Protein AF-A0A0F9EDL0-F1 (afdb_monomer)

Sequence (210 aa):
MIVQGCDPDDPARFAEEKRSGALFFVCCELVRADLSDQEIYSIITDPEFRISSSILDKGSGVESYATRQIERARENAVDPELAKLNDRYAVVTMGGKQRVIYEMKDPTLHRYKLVIMTFEDFQKKYMNQLVRCGEDAKGNPRFIPKGKWWLSHRKRRQYEEVIFSPEKDVDDCYNMWQGYAFEGKPGNAHELFLEHVRRNICSGDEDIYK

Mean predicted aligned error: 9.02 Å

Foldseek 3Di:
DFQVLADPVDRPVQPPVRLVVSLLVVLLVCVVVVDDLVVNLCSLCDPNTPSVVVLVVVPVCNVVVSSVSNVLSNVCNVPVLLSVCQVAWEWEQDPNDIWIWGWDQDPPPRDIDIDTHDLVVLQVVQVVPWDFDFADPVRHTDIDRSSVCLVPDPPHHYAYEEDADPPDDDPRYNHPDPDDPDDDDDDCPCVVVLVCCCCPVVVVDPVVSD

pLDDT: mean 88.24, std 7.2, range [54.94, 97.81]

Nearest PDB structures (foldseek):
  2xhb-assembly1_A  TM=3.468E-01  e=2.296E+00  Thermococcus gorgonarius
  7b0h-assembly1_F  TM=3.466E-01  e=4.933E+00  Thermococcus gorgonarius
  2vwk-assembly1_A  TM=3.624E-01  e=5.884E+00  Thermococcus gorgonarius
  7b0h-assembly1_E  TM=3.522E-01  e=6.619E+00  Thermococcus gorgonarius

Secondary structure (DSSP, 8-state):
-TTTSS-SS-TTTT-GGGHHHHHHHHHHHHHHTT--HHHHHHHHH-TTSGGGHHHHTTGGGHHHHHHHHHHHHHHHHH-HHHHHHHHH-EEEEETTEEEEEEEEE-TTT--EEEEEE-HHHHHHHTTT-EEEEEE-TTSPEEEEEHHHHHHT-TT--EESEEE--TT---TTEEE-----SS----SSTTHHHHHHIIIIISTT-HHHH-

Solvent-accessible surface area (backbone atoms only — not comparable to full-atom values): 12132 Å² total; per-residue (Å²): 76,58,65,73,37,31,44,84,91,44,57,70,80,36,42,85,96,33,43,62,56,40,36,46,52,50,40,31,53,44,46,74,68,68,52,51,72,66,57,50,48,53,57,48,65,30,86,84,23,47,36,10,49,67,37,61,75,45,59,94,45,28,65,67,51,48,54,53,46,47,54,49,16,52,44,30,73,77,35,56,70,56,36,58,45,41,74,53,34,33,36,32,37,57,94,92,37,74,30,37,34,30,77,42,75,37,89,85,77,77,40,77,42,84,45,80,39,48,64,67,57,47,28,63,73,27,56,92,39,74,38,80,72,58,58,46,102,84,69,46,81,29,73,38,40,39,29,56,45,52,77,68,39,89,86,49,44,63,27,65,34,75,44,79,44,76,100,53,90,53,86,60,41,46,60,70,52,84,74,73,99,64,82,89,72,91,78,67,87,57,50,68,57,52,51,47,44,34,52,70,73,37,65,65,40,67,86,73,59,108

Radius of gyration: 22.54 Å; Cα contacts (8 Å, |Δi|>4): 268; chains: 1; bounding box: 57×38×73 Å

Organism: NCBI:txid412755

Structure (mmCIF, N/CA/C/O backbone):
data_AF-A0A0F9EDL0-F1
#
_entry.id   AF-A0A0F9EDL0-F1
#
loop_
_atom_site.group_PDB
_atom_site.id
_atom_site.type_symbol
_atom_site.label_atom_id
_atom_site.label_alt_id
_atom_site.label_comp_id
_atom_site.label_asym_id
_atom_site.label_entity_id
_atom_site.label_seq_id
_atom_site.pdbx_PDB_ins_code
_atom_site.Cartn_x
_atom_site.Cartn_y
_atom_site.Cartn_z
_atom_site.occupancy
_atom_site.B_iso_or_equiv
_atom_site.auth_seq_id
_atom_site.auth_comp_id
_atom_site.auth_asym_id
_atom_site.auth_atom_id
_atom_site.pdbx_PDB_model_num
ATOM 1 N N . MET A 1 1 ? -22.913 -5.043 -9.499 1.00 80.25 1 MET A N 1
ATOM 2 C CA . MET A 1 1 ? -21.465 -4.750 -9.404 1.00 80.25 1 MET A CA 1
ATOM 3 C C . MET A 1 1 ? -20.572 -5.820 -10.020 1.00 80.25 1 MET A C 1
ATOM 5 O O . MET A 1 1 ? -19.893 -5.492 -10.978 1.00 80.25 1 MET A O 1
ATOM 9 N N . ILE A 1 2 ? -20.574 -7.072 -9.541 1.00 84.75 2 ILE A N 1
ATOM 10 C CA . ILE A 1 2 ? -19.629 -8.132 -9.977 1.00 84.75 2 ILE A CA 1
ATOM 11 C C . ILE A 1 2 ? -19.582 -8.314 -11.509 1.00 84.75 2 ILE A C 1
ATOM 13 O O . ILE A 1 2 ? -18.522 -8.196 -12.118 1.00 84.75 2 ILE A O 1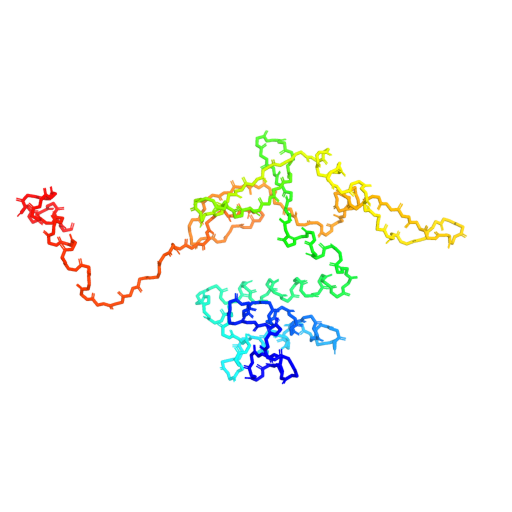
ATOM 17 N N . VAL A 1 3 ? -20.745 -8.495 -12.144 1.00 85.31 3 VAL A N 1
ATOM 18 C CA . VAL A 1 3 ? -20.852 -8.714 -13.601 1.00 85.31 3 VAL A CA 1
ATOM 19 C C . VAL A 1 3 ? -20.462 -7.474 -14.413 1.00 85.31 3 VAL A C 1
ATOM 21 O O . VAL A 1 3 ? -19.799 -7.577 -15.440 1.00 85.31 3 VAL A O 1
ATOM 24 N N . GLN A 1 4 ? -20.870 -6.284 -13.965 1.00 81.56 4 GLN A N 1
ATOM 25 C CA . GLN A 1 4 ? -20.715 -5.040 -14.730 1.00 81.56 4 GLN A CA 1
ATOM 26 C C . GLN A 1 4 ? -19.367 -4.342 -14.492 1.00 81.56 4 GLN A C 1
ATOM 28 O O . GLN A 1 4 ? -18.941 -3.554 -15.333 1.00 81.56 4 GLN A O 1
ATOM 33 N N . GLY A 1 5 ? -18.688 -4.634 -13.378 1.00 78.44 5 GLY A N 1
ATOM 34 C CA . GLY A 1 5 ? -17.441 -3.980 -12.967 1.00 78.44 5 GLY A CA 1
ATOM 35 C C . GLY A 1 5 ? -17.628 -2.573 -12.380 1.00 78.44 5 GLY A C 1
ATOM 36 O O . GLY A 1 5 ? -16.652 -1.958 -11.963 1.00 78.44 5 GLY A O 1
ATOM 37 N N . CYS A 1 6 ? -18.863 -2.070 -12.315 1.00 80.56 6 CYS A N 1
ATOM 38 C CA . CYS A 1 6 ? -19.227 -0.760 -11.778 1.00 80.56 6 CYS A CA 1
ATOM 39 C C . CYS A 1 6 ? -20.459 -0.849 -10.864 1.00 80.56 6 CYS A C 1
ATOM 41 O O . CYS A 1 6 ? -21.141 -1.880 -10.807 1.00 80.56 6 CYS A O 1
ATOM 43 N N . ASP A 1 7 ? -20.711 0.226 -10.118 1.00 80.25 7 ASP A N 1
ATOM 44 C CA . ASP A 1 7 ? -21.932 0.396 -9.331 1.00 80.25 7 ASP A CA 1
ATOM 45 C C . ASP A 1 7 ? -23.111 0.683 -10.287 1.00 80.25 7 ASP A C 1
ATOM 47 O O . ASP A 1 7 ? -23.040 1.651 -11.044 1.00 80.25 7 ASP A O 1
ATOM 51 N N . PRO A 1 8 ? -24.148 -0.179 -10.337 1.00 79.75 8 PRO A N 1
ATOM 52 C CA . PRO A 1 8 ? -25.271 -0.006 -11.258 1.00 79.75 8 PRO A CA 1
ATOM 53 C C . PRO A 1 8 ? -26.146 1.204 -10.910 1.00 79.75 8 PRO A C 1
ATOM 55 O O . PRO A 1 8 ? -26.776 1.762 -11.807 1.00 79.75 8 PRO A O 1
ATOM 58 N N . ASP A 1 9 ? -26.175 1.604 -9.636 1.00 82.69 9 ASP A N 1
ATOM 59 C CA . ASP A 1 9 ? -27.011 2.698 -9.141 1.00 82.69 9 ASP A CA 1
ATOM 60 C C . ASP A 1 9 ? -26.277 4.047 -9.225 1.00 82.69 9 ASP A C 1
ATOM 62 O O . ASP A 1 9 ? -26.902 5.092 -9.405 1.00 82.69 9 ASP A O 1
ATOM 66 N N . ASP A 1 10 ? -24.942 4.024 -9.157 1.00 81.06 10 ASP A N 1
ATOM 67 C CA . ASP A 1 10 ? -24.075 5.182 -9.399 1.00 81.06 10 ASP A CA 1
ATOM 68 C C . ASP A 1 10 ? -22.830 4.795 -10.223 1.00 81.06 10 ASP A C 1
ATOM 70 O O . ASP A 1 10 ? -21.737 4.606 -9.675 1.00 81.06 10 ASP A O 1
ATOM 74 N N . PRO A 1 11 ? -22.943 4.723 -11.563 1.00 76.69 11 PRO A N 1
ATOM 75 C CA . PRO A 1 11 ? -21.829 4.322 -12.424 1.00 76.69 11 PRO A CA 1
ATOM 76 C C . PRO A 1 11 ? -20.581 5.210 -12.307 1.00 76.69 11 PRO A C 1
ATOM 78 O O . PRO A 1 11 ? -19.483 4.769 -12.647 1.00 76.69 11 PRO A O 1
ATOM 81 N N . ALA A 1 12 ? -20.716 6.448 -11.814 1.00 76.62 12 ALA A N 1
ATOM 82 C CA . ALA A 1 12 ? -19.602 7.377 -11.634 1.00 76.62 12 ALA A CA 1
ATOM 83 C C . ALA A 1 12 ? -18.827 7.150 -10.323 1.00 76.62 12 ALA A C 1
ATOM 85 O O . ALA A 1 12 ? -17.681 7.601 -10.201 1.00 76.62 12 ALA A O 1
ATOM 86 N N . ARG A 1 13 ? -19.408 6.421 -9.357 1.00 74.25 13 ARG A N 1
ATOM 87 C CA . ARG A 1 13 ? -18.806 6.127 -8.045 1.00 74.25 13 ARG A CA 1
ATOM 88 C C . ARG A 1 13 ? -17.405 5.533 -8.161 1.00 74.25 13 ARG A C 1
ATOM 90 O O . ARG A 1 13 ? -16.499 5.892 -7.403 1.00 74.25 13 ARG A O 1
ATOM 97 N N . PHE A 1 14 ? -17.222 4.656 -9.145 1.00 74.88 14 PHE A N 1
ATOM 98 C CA . PHE A 1 14 ? -15.953 4.021 -9.473 1.00 74.88 14 PHE A CA 1
ATOM 99 C C . PHE A 1 14 ? -15.627 4.241 -10.954 1.00 74.88 14 PHE A C 1
ATOM 101 O O . PHE A 1 14 ? -15.829 3.357 -11.780 1.00 74.88 14 PHE A O 1
ATOM 108 N N . ALA A 1 15 ? -15.125 5.434 -11.289 1.00 63.06 15 ALA A N 1
ATOM 109 C CA . ALA A 1 15 ? -14.591 5.724 -12.624 1.00 63.06 15 ALA A CA 1
ATOM 110 C C . ALA A 1 15 ? -13.558 4.664 -13.079 1.00 63.06 15 ALA A C 1
ATOM 112 O O . ALA A 1 15 ? -12.923 4.028 -12.236 1.00 63.06 15 ALA A O 1
ATOM 113 N N . GLU A 1 16 ? -13.330 4.513 -14.391 1.00 57.84 16 GLU A N 1
ATOM 114 C CA . GLU A 1 16 ? -12.406 3.510 -14.972 1.00 57.84 16 GLU A CA 1
ATOM 115 C C . GLU A 1 16 ? -10.981 3.535 -14.383 1.00 57.84 16 GLU A C 1
ATOM 117 O O . GLU A 1 16 ? -10.302 2.509 -14.312 1.00 57.84 16 GLU A O 1
ATOM 122 N N . GLU A 1 17 ? -10.522 4.686 -13.893 1.00 54.94 17 GLU A N 1
ATOM 123 C CA . GLU A 1 17 ? -9.221 4.839 -13.223 1.00 54.94 17 GLU A CA 1
ATOM 124 C C . GLU A 1 17 ? -9.180 4.223 -11.809 1.00 54.94 17 GLU A C 1
ATOM 126 O O . GLU A 1 17 ? -8.122 4.108 -11.195 1.00 54.94 17 GLU A O 1
ATOM 131 N N . LYS A 1 18 ? -10.335 3.813 -11.273 1.00 67.19 18 LYS A N 1
ATOM 132 C CA . LYS A 1 18 ? -10.527 3.259 -9.925 1.00 67.19 18 LYS A CA 1
ATOM 133 C C . LYS A 1 18 ? -11.067 1.825 -9.956 1.00 67.19 18 LYS A C 1
ATOM 135 O O . LYS A 1 18 ? -11.729 1.408 -9.005 1.00 67.19 18 LYS A O 1
ATOM 140 N N . ARG A 1 19 ? -10.757 1.050 -11.005 1.00 79.06 19 ARG A N 1
ATOM 141 C CA . ARG A 1 19 ? -11.142 -0.375 -11.131 1.00 79.06 19 ARG A CA 1
ATOM 142 C C . ARG A 1 19 ? -10.766 -1.208 -9.896 1.00 79.06 19 ARG A C 1
ATOM 144 O O . ARG A 1 19 ? -11.589 -1.965 -9.392 1.00 79.06 19 ARG A O 1
ATOM 151 N N . SER A 1 20 ? -9.578 -0.986 -9.331 1.00 79.75 20 SER A N 1
ATOM 152 C CA . SER A 1 20 ? -9.146 -1.631 -8.078 1.00 79.75 20 SER A CA 1
ATOM 153 C C . SER A 1 20 ? -9.953 -1.185 -6.849 1.00 79.75 20 SER A C 1
ATOM 155 O O . SER A 1 20 ? -10.122 -1.955 -5.908 1.00 79.75 20 SER A O 1
ATOM 157 N N . GLY A 1 21 ? -10.498 0.035 -6.852 1.00 80.50 21 GLY A N 1
ATOM 158 C CA . GLY A 1 21 ? -11.396 0.527 -5.807 1.00 80.50 21 GLY A CA 1
ATOM 159 C C . GLY A 1 21 ? -12.767 -0.153 -5.840 1.00 80.50 21 GLY A C 1
ATOM 160 O O . GLY A 1 21 ? -13.289 -0.508 -4.784 1.00 80.50 21 GLY A O 1
ATOM 161 N N . ALA A 1 22 ? -13.321 -0.383 -7.037 1.00 85.00 22 ALA A N 1
ATOM 162 C CA . ALA A 1 22 ? -14.553 -1.157 -7.208 1.00 85.00 22 ALA A CA 1
ATOM 163 C C . ALA A 1 22 ? -14.359 -2.612 -6.763 1.00 85.00 22 ALA A C 1
ATOM 165 O O . ALA A 1 22 ? -15.183 -3.139 -6.015 1.00 85.00 22 ALA A O 1
ATOM 166 N N . LEU A 1 23 ? -13.249 -3.237 -7.176 1.00 88.88 23 LEU A N 1
ATOM 167 C CA . LEU A 1 23 ? -12.874 -4.583 -6.747 1.00 88.88 23 LEU A CA 1
ATOM 168 C C . LEU A 1 23 ? -12.801 -4.671 -5.220 1.00 88.88 23 LEU A C 1
ATOM 170 O O . LEU A 1 23 ? -13.442 -5.527 -4.619 1.00 88.88 23 LEU A O 1
ATOM 174 N N . PHE A 1 24 ? -12.068 -3.754 -4.585 1.00 87.12 24 PHE A N 1
ATOM 175 C CA . PHE A 1 24 ? -11.914 -3.746 -3.134 1.00 87.12 24 PHE A CA 1
ATOM 176 C C . PHE A 1 24 ? -13.249 -3.567 -2.400 1.00 87.12 24 PHE A C 1
ATOM 178 O O . PHE A 1 24 ? -13.476 -4.204 -1.371 1.00 87.12 24 PHE A O 1
ATOM 185 N N . PHE A 1 25 ? -14.152 -2.737 -2.934 1.00 86.31 25 PHE A N 1
ATOM 186 C CA . PHE A 1 25 ? -15.506 -2.604 -2.399 1.00 86.31 25 PHE A CA 1
ATOM 187 C C . PHE A 1 25 ? -16.260 -3.937 -2.457 1.00 86.31 25 PHE A C 1
ATOM 189 O O . PHE A 1 25 ? -16.801 -4.367 -1.442 1.00 86.31 25 PHE A O 1
ATOM 196 N N . VAL A 1 26 ? -16.235 -4.621 -3.606 1.00 90.00 26 VAL A N 1
ATOM 197 C CA . VAL A 1 26 ? -16.858 -5.943 -3.767 1.00 90.00 26 VAL A CA 1
ATOM 198 C C . VAL A 1 26 ? -16.261 -6.953 -2.790 1.00 90.00 26 VAL A C 1
ATOM 200 O O . VAL A 1 26 ? -17.023 -7.622 -2.100 1.00 90.00 26 VAL A O 1
ATOM 203 N N . CYS A 1 27 ? -14.934 -7.021 -2.647 1.00 90.12 27 CYS A N 1
ATOM 204 C CA . CYS A 1 27 ? -14.302 -7.899 -1.659 1.00 90.12 27 CYS A CA 1
ATOM 205 C C . CYS A 1 27 ? -14.820 -7.618 -0.240 1.00 90.12 27 CYS A C 1
ATOM 207 O O . CYS A 1 27 ? -15.147 -8.552 0.486 1.00 90.12 27 CYS A O 1
ATOM 209 N N . CYS A 1 28 ? -14.941 -6.345 0.156 1.00 86.50 28 CYS A N 1
ATOM 210 C CA . CYS A 1 28 ? -15.482 -5.984 1.468 1.00 86.50 28 CYS A CA 1
ATOM 211 C C . CYS A 1 28 ? -16.937 -6.444 1.651 1.00 86.50 28 CYS A C 1
ATOM 213 O O . CYS A 1 28 ? -17.283 -6.931 2.725 1.00 86.50 28 CYS A O 1
ATOM 215 N N . GLU A 1 29 ? -17.784 -6.299 0.630 1.00 89.88 29 GLU A N 1
ATOM 216 C CA . GLU A 1 29 ? -19.180 -6.751 0.692 1.00 89.88 29 GLU A CA 1
ATOM 217 C C . GLU A 1 29 ? -19.289 -8.278 0.765 1.00 89.88 29 GLU A C 1
ATOM 219 O O . GLU A 1 29 ? -20.062 -8.793 1.567 1.00 89.88 29 GLU A O 1
ATOM 224 N N . LEU A 1 30 ? -18.467 -9.012 0.009 1.00 93.00 30 LEU A N 1
ATOM 225 C CA . LEU A 1 30 ? -18.438 -10.477 0.071 1.00 93.00 30 LEU A CA 1
ATOM 226 C C . LEU A 1 30 ? -17.952 -10.979 1.437 1.00 93.00 30 LEU A C 1
ATOM 228 O O . LEU A 1 30 ? -18.513 -11.923 1.986 1.00 93.00 30 LEU A O 1
ATOM 232 N N . VAL A 1 31 ? -16.961 -10.305 2.026 1.00 90.56 31 VAL A N 1
ATOM 233 C CA . VAL A 1 31 ? -16.523 -10.577 3.401 1.00 90.56 31 VAL A CA 1
ATOM 234 C C . VAL A 1 31 ? -17.654 -10.333 4.404 1.00 90.56 31 VAL A C 1
ATOM 236 O O . VAL A 1 31 ? -17.839 -11.139 5.313 1.00 90.56 31 VAL A O 1
ATOM 239 N N . ARG A 1 32 ? -18.409 -9.234 4.264 1.00 87.50 32 ARG A N 1
ATOM 240 C CA . ARG A 1 32 ? -19.557 -8.918 5.139 1.00 87.50 32 ARG A CA 1
ATOM 241 C C . ARG A 1 32 ? -20.714 -9.901 4.971 1.00 87.50 32 ARG A C 1
ATOM 243 O O . ARG A 1 32 ? -21.475 -10.087 5.914 1.00 87.50 32 ARG A O 1
ATOM 250 N N . ALA A 1 33 ? -20.825 -10.518 3.799 1.00 92.75 33 ALA A N 1
ATOM 251 C CA . ALA A 1 33 ? -21.765 -11.594 3.509 1.00 92.75 33 ALA A CA 1
ATOM 252 C C . ALA A 1 33 ? -21.283 -12.980 3.989 1.00 92.75 33 ALA A C 1
ATOM 254 O O . ALA A 1 33 ? -21.947 -13.970 3.705 1.00 92.75 33 ALA A O 1
ATOM 255 N N . ASP A 1 34 ? -20.166 -13.044 4.725 1.00 91.38 34 ASP A N 1
ATOM 256 C CA . ASP A 1 34 ? -19.619 -14.258 5.351 1.00 91.38 34 ASP A CA 1
ATOM 257 C C . ASP A 1 34 ? -19.173 -15.353 4.364 1.00 91.38 34 ASP A C 1
ATOM 259 O O . ASP A 1 34 ? -19.067 -16.524 4.720 1.00 91.38 34 ASP A O 1
ATOM 263 N N . LEU A 1 35 ? -18.854 -14.980 3.118 1.00 95.81 35 LEU A N 1
ATOM 264 C CA . LEU A 1 35 ? -18.208 -15.906 2.181 1.00 95.81 35 LEU A CA 1
ATOM 265 C C . LEU A 1 35 ? -16.803 -16.241 2.672 1.00 95.81 35 LEU A C 1
ATOM 267 O O . LEU A 1 35 ? -16.161 -15.395 3.290 1.00 95.81 35 LEU A O 1
ATOM 271 N N . SER A 1 36 ? -16.299 -17.430 2.349 1.00 94.81 36 SER A N 1
ATOM 272 C CA . SER A 1 36 ? -14.921 -17.870 2.596 1.00 94.81 36 SER A CA 1
ATOM 273 C C . SER A 1 36 ? -13.916 -17.236 1.627 1.00 94.81 36 SER A C 1
ATOM 275 O O . SER A 1 36 ? -14.270 -16.771 0.544 1.00 94.81 36 SER A O 1
ATOM 277 N N . ASP A 1 37 ? -12.629 -17.240 1.988 1.00 93.75 37 ASP A N 1
ATOM 278 C CA . ASP A 1 37 ? -11.574 -16.679 1.132 1.00 93.75 37 ASP A CA 1
ATOM 279 C C . ASP A 1 37 ? -11.491 -17.399 -0.227 1.00 93.75 37 ASP A C 1
ATOM 281 O O . ASP A 1 37 ? -11.239 -16.760 -1.244 1.00 93.75 37 ASP A O 1
ATOM 285 N N . GLN A 1 38 ? -11.789 -18.703 -0.275 1.00 94.62 38 GLN A N 1
ATOM 286 C CA . GLN A 1 38 ? -11.800 -19.485 -1.515 1.00 94.62 38 GLN A CA 1
ATOM 287 C C . GLN A 1 38 ? -12.969 -19.108 -2.439 1.00 94.62 38 GLN A C 1
ATOM 289 O O . GLN A 1 38 ? -12.792 -19.012 -3.656 1.00 94.62 38 GLN A O 1
ATOM 294 N N . GLU A 1 39 ? -14.157 -18.866 -1.881 1.00 95.69 39 GLU A N 1
ATOM 295 C CA . GLU A 1 39 ? -15.313 -18.400 -2.657 1.00 95.69 39 GLU A CA 1
ATOM 296 C C . GLU A 1 39 ? -15.065 -16.993 -3.202 1.00 95.69 39 GLU A C 1
ATOM 298 O O . GLU A 1 39 ? -15.297 -16.738 -4.383 1.00 95.69 39 GLU A O 1
ATOM 303 N N . ILE A 1 40 ? -14.523 -16.098 -2.369 1.00 95.00 40 ILE A N 1
ATOM 304 C CA . ILE A 1 40 ? -14.171 -14.742 -2.797 1.00 95.00 40 ILE A CA 1
ATOM 305 C C . ILE A 1 40 ? -13.115 -14.801 -3.900 1.00 95.00 40 ILE A C 1
ATOM 307 O O . ILE A 1 40 ? -13.299 -14.151 -4.926 1.00 95.00 40 ILE A O 1
ATOM 311 N N . TYR A 1 41 ? -12.056 -15.599 -3.725 1.00 95.44 41 TYR A N 1
ATOM 312 C CA . TYR A 1 41 ? -11.011 -15.794 -4.732 1.00 95.44 41 TYR A CA 1
ATOM 313 C C . TYR A 1 41 ? -11.604 -16.247 -6.066 1.00 95.44 41 TYR A C 1
ATOM 315 O O . TYR A 1 41 ? -11.304 -15.651 -7.099 1.00 95.44 41 TYR A O 1
ATOM 323 N N . SER A 1 42 ? -12.492 -17.244 -6.036 1.00 94.44 42 SER A N 1
ATOM 324 C CA . SER A 1 42 ? -13.138 -17.775 -7.240 1.00 94.44 42 SER A CA 1
ATOM 325 C C . SER A 1 42 ? -13.934 -16.690 -7.967 1.00 94.44 42 SER A C 1
ATOM 327 O O . SER A 1 42 ? -13.803 -16.541 -9.173 1.00 94.44 42 SER A O 1
ATOM 329 N N . ILE A 1 43 ? -14.685 -15.861 -7.234 1.00 93.81 43 ILE A N 1
ATOM 330 C CA . ILE A 1 43 ? -15.455 -14.753 -7.817 1.00 93.81 43 ILE A CA 1
ATOM 331 C C . ILE A 1 43 ? -14.532 -13.679 -8.406 1.00 93.81 43 ILE A C 1
ATOM 333 O O . ILE A 1 43 ? -14.759 -13.196 -9.510 1.00 93.81 43 ILE A O 1
ATOM 337 N N . ILE A 1 44 ? -13.495 -13.251 -7.689 1.00 93.56 44 ILE A N 1
ATOM 338 C CA . ILE A 1 44 ? -12.680 -12.112 -8.140 1.00 93.56 44 ILE A CA 1
ATOM 339 C C . ILE A 1 44 ? -11.647 -12.478 -9.209 1.00 93.56 44 ILE A C 1
ATOM 341 O O . ILE A 1 44 ? -11.056 -11.576 -9.797 1.00 93.56 44 ILE A O 1
ATOM 345 N N . THR A 1 45 ? -11.438 -13.767 -9.474 1.00 94.19 45 THR A N 1
ATOM 346 C CA . THR A 1 45 ? -10.538 -14.265 -10.527 1.00 94.19 45 THR A CA 1
ATOM 347 C C . THR A 1 45 ? -11.274 -14.839 -11.739 1.00 94.19 45 THR A C 1
ATOM 349 O O . THR A 1 45 ? -10.623 -15.176 -12.725 1.00 94.19 45 THR A O 1
ATOM 352 N N . ASP A 1 46 ? -12.610 -14.892 -11.717 1.00 93.69 46 ASP A N 1
ATOM 353 C CA . ASP A 1 46 ? -13.416 -15.383 -12.837 1.00 93.69 46 ASP A CA 1
ATOM 354 C C . ASP A 1 46 ? -13.388 -14.401 -14.033 1.00 93.69 46 ASP A C 1
ATOM 356 O O . ASP A 1 46 ? -13.822 -13.248 -13.890 1.00 93.69 46 ASP A O 1
ATOM 360 N N . PRO A 1 47 ? -12.914 -14.816 -15.225 1.00 91.56 47 PRO A N 1
ATOM 361 C CA . PRO A 1 47 ? -12.906 -13.977 -16.425 1.00 91.56 47 PRO A CA 1
ATOM 362 C C . PRO A 1 47 ? -14.294 -13.538 -16.913 1.00 91.56 47 PRO A C 1
ATOM 364 O O . PRO A 1 47 ? -14.388 -12.552 -17.645 1.00 91.56 47 PRO A O 1
ATOM 367 N N . GLU A 1 48 ? -15.371 -14.231 -16.528 1.00 91.38 48 GLU A N 1
ATOM 368 C CA . GLU A 1 48 ? -16.740 -13.848 -16.893 1.00 91.38 48 GLU A CA 1
ATOM 369 C C . GLU A 1 48 ? -17.206 -12.578 -16.166 1.00 91.38 48 GLU A C 1
ATOM 371 O O . GLU A 1 48 ? -18.095 -11.861 -16.640 1.00 91.38 48 GLU A O 1
ATOM 376 N N . PHE A 1 49 ? -16.593 -12.248 -15.027 1.00 91.12 49 PHE A N 1
ATOM 377 C CA . PHE A 1 49 ? -16.958 -11.077 -14.243 1.00 91.12 49 PHE A CA 1
ATOM 378 C C . PHE A 1 49 ? -16.048 -9.895 -14.542 1.00 91.12 49 PHE A C 1
ATOM 380 O O . PHE A 1 49 ? -14.857 -9.920 -14.264 1.00 91.12 49 PHE A O 1
ATOM 387 N N . ARG A 1 50 ? -16.608 -8.768 -14.998 1.00 87.88 50 ARG A N 1
ATOM 388 C CA . ARG A 1 50 ? -15.801 -7.567 -15.292 1.00 87.88 50 ARG A CA 1
ATOM 389 C C . ARG A 1 50 ? -15.003 -7.044 -14.096 1.00 87.88 50 ARG A C 1
ATOM 391 O O . ARG A 1 50 ? -13.992 -6.370 -14.299 1.00 87.88 50 ARG A O 1
ATOM 398 N N . ILE A 1 51 ? -15.430 -7.335 -12.865 1.00 88.38 51 ILE A N 1
ATOM 399 C CA . ILE A 1 51 ? -14.698 -6.941 -11.656 1.00 88.38 51 ILE A CA 1
ATOM 400 C C . ILE A 1 51 ? -13.302 -7.587 -11.567 1.00 88.38 51 ILE A C 1
ATOM 402 O O . ILE A 1 51 ? -12.392 -6.972 -11.008 1.00 88.38 51 ILE A O 1
ATOM 406 N N . SER A 1 52 ? -13.107 -8.768 -12.169 1.00 90.69 52 SER A N 1
ATOM 407 C CA . SER A 1 52 ? -11.836 -9.502 -12.149 1.00 90.69 52 SER A CA 1
ATOM 408 C C . SER A 1 52 ? -10.764 -8.875 -13.039 1.00 90.69 52 SER A C 1
ATOM 410 O O . SER A 1 52 ? -9.580 -9.105 -12.810 1.00 90.69 52 SER A O 1
ATOM 412 N N . SER A 1 53 ? -11.145 -8.016 -13.994 1.00 87.19 53 SER A N 1
ATOM 413 C CA . SER A 1 53 ? -10.221 -7.374 -14.944 1.00 87.19 53 SER A CA 1
ATOM 414 C C . SER A 1 53 ? -8.986 -6.772 -14.267 1.00 87.19 53 SER A C 1
ATOM 416 O O . SER A 1 53 ? -7.863 -7.056 -14.660 1.00 87.19 53 SER A O 1
ATOM 418 N N . SER A 1 54 ? -9.170 -6.021 -13.176 1.00 84.44 54 SER A N 1
ATOM 419 C CA . SER A 1 54 ? -8.051 -5.395 -12.454 1.00 84.44 54 SER A CA 1
ATOM 420 C C . SER A 1 54 ? -7.077 -6.379 -11.792 1.00 84.44 54 SER A C 1
ATOM 422 O O . SER A 1 54 ? -5.934 -6.004 -11.519 1.00 84.44 54 SER A O 1
ATOM 424 N N . ILE A 1 55 ? -7.519 -7.612 -11.531 1.00 86.25 55 ILE A N 1
ATOM 425 C CA . ILE A 1 55 ? -6.669 -8.709 -11.065 1.00 86.25 55 ILE A CA 1
ATOM 426 C C . ILE A 1 55 ? -6.011 -9.392 -12.261 1.00 86.25 55 ILE A C 1
ATOM 428 O O . ILE A 1 55 ? -4.797 -9.561 -12.255 1.00 86.25 55 ILE A O 1
ATOM 432 N N . LEU A 1 56 ? -6.786 -9.754 -13.287 1.00 87.44 56 LEU A N 1
ATOM 433 C CA . LEU A 1 56 ? -6.301 -10.469 -14.472 1.00 87.44 56 LEU A CA 1
ATOM 434 C C . LEU A 1 56 ? -5.234 -9.677 -15.243 1.00 87.44 56 LEU A C 1
ATOM 436 O O . LEU A 1 56 ? -4.270 -10.264 -15.732 1.00 87.44 56 LEU A O 1
ATOM 440 N N . ASP A 1 57 ? -5.329 -8.344 -15.233 1.00 84.88 57 ASP A N 1
ATOM 441 C CA . ASP A 1 57 ? -4.319 -7.425 -15.774 1.00 84.88 57 ASP A CA 1
ATOM 442 C C . ASP A 1 57 ? -2.934 -7.585 -15.089 1.00 84.88 57 ASP A C 1
ATOM 444 O O .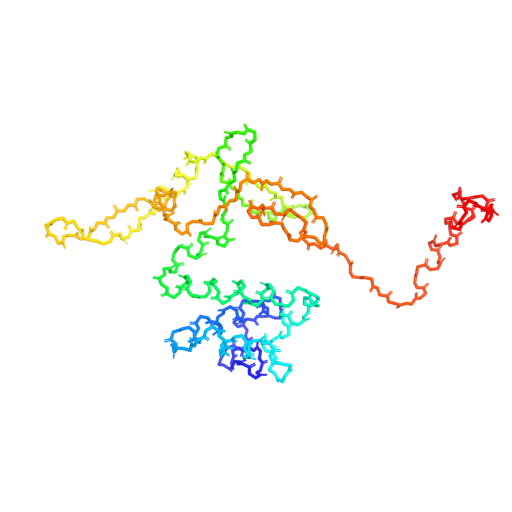 ASP A 1 57 ? -1.934 -7.067 -15.581 1.00 84.88 57 ASP A O 1
ATOM 448 N N . LYS A 1 58 ? -2.830 -8.296 -13.952 1.00 79.00 58 LYS A N 1
ATOM 449 C CA . LYS A 1 58 ? -1.559 -8.564 -13.249 1.00 79.00 58 LYS A CA 1
ATOM 450 C C . LYS A 1 58 ? -0.766 -9.747 -13.800 1.00 79.00 58 LYS A C 1
ATOM 452 O O . LYS A 1 58 ? 0.356 -9.962 -13.341 1.00 79.00 58 LYS A O 1
ATOM 457 N N . GLY A 1 59 ? -1.302 -10.506 -14.758 1.00 81.88 59 GLY A N 1
ATOM 458 C CA . GLY A 1 59 ? -0.596 -11.630 -15.379 1.00 81.88 59 GLY A CA 1
ATOM 459 C C . GLY A 1 59 ? -0.108 -12.656 -14.350 1.00 81.88 59 GLY A C 1
ATOM 460 O O . GLY A 1 59 ? -0.905 -13.237 -13.618 1.00 81.88 59 GLY A O 1
ATOM 461 N N . SER A 1 60 ? 1.208 -12.861 -14.248 1.00 75.94 60 SER A N 1
ATOM 462 C CA . SER A 1 60 ? 1.801 -13.791 -13.270 1.00 75.94 60 SER A CA 1
ATOM 463 C C . SER A 1 60 ? 1.560 -13.403 -11.803 1.00 75.94 60 SER A C 1
ATOM 465 O O . SER A 1 60 ? 1.701 -14.247 -10.924 1.00 75.94 60 SER A O 1
ATOM 467 N N . GLY A 1 61 ? 1.169 -12.155 -11.520 1.00 79.38 61 GLY A N 1
ATOM 468 C CA . GLY A 1 61 ? 0.861 -11.661 -10.174 1.00 79.38 61 GLY A CA 1
ATOM 469 C C . GLY A 1 61 ? -0.604 -11.802 -9.741 1.00 79.38 61 GLY A C 1
ATOM 470 O O . GLY A 1 61 ? -0.976 -11.226 -8.722 1.00 79.38 61 GLY A O 1
ATOM 471 N N . VAL A 1 62 ? -1.453 -12.505 -10.503 1.00 85.56 62 VAL A N 1
ATOM 472 C CA . VAL A 1 62 ? -2.895 -12.658 -10.210 1.00 85.56 62 VAL A CA 1
ATOM 473 C C . VAL A 1 62 ? -3.138 -13.240 -8.819 1.00 85.56 62 VAL A C 1
ATOM 475 O O . VAL A 1 62 ? -3.890 -12.658 -8.038 1.00 85.56 62 VAL A O 1
ATOM 478 N N . GLU A 1 63 ? -2.488 -14.358 -8.494 1.00 85.69 63 GLU A N 1
ATOM 479 C CA . GLU A 1 63 ? -2.733 -15.085 -7.247 1.00 85.69 63 GLU A CA 1
ATOM 480 C C . GLU A 1 63 ? -2.356 -14.247 -6.020 1.00 85.69 63 GLU A C 1
ATOM 482 O O . GLU A 1 63 ? -3.189 -14.022 -5.142 1.00 85.69 63 GLU A O 1
ATOM 487 N N . SER A 1 64 ? -1.137 -13.703 -5.995 1.00 77.88 64 SER A N 1
ATOM 488 C CA . SER A 1 64 ? -0.661 -12.878 -4.881 1.00 77.88 64 SER A CA 1
ATOM 489 C C . SER A 1 64 ? -1.473 -11.590 -4.731 1.00 77.88 64 SER A C 1
ATOM 491 O O . SER A 1 64 ? -1.777 -11.173 -3.610 1.00 77.88 64 SER A O 1
ATOM 493 N N . TYR A 1 65 ? -1.879 -10.968 -5.843 1.00 84.00 65 TYR A N 1
ATOM 494 C CA . TYR A 1 65 ? -2.704 -9.766 -5.808 1.00 84.00 65 TYR A CA 1
ATOM 495 C C . TYR A 1 65 ? -4.117 -10.055 -5.290 1.00 84.00 65 TYR A C 1
ATOM 497 O O . TYR A 1 65 ? -4.598 -9.312 -4.431 1.00 84.00 65 TYR A O 1
ATOM 505 N N . ALA A 1 66 ? -4.762 -11.131 -5.753 1.00 89.44 66 ALA A N 1
ATOM 506 C CA . ALA A 1 66 ? -6.094 -11.538 -5.308 1.00 89.44 66 ALA A CA 1
ATOM 507 C C . ALA A 1 66 ? -6.116 -11.845 -3.807 1.00 89.44 66 ALA A C 1
ATOM 509 O O . ALA A 1 66 ? -6.906 -11.243 -3.076 1.00 89.44 66 ALA A O 1
ATOM 510 N N . THR A 1 67 ? -5.193 -12.683 -3.328 1.00 88.75 67 THR A N 1
ATOM 511 C CA . THR A 1 67 ? -5.057 -13.014 -1.902 1.00 88.75 67 THR A CA 1
ATOM 512 C C . THR A 1 67 ? -4.877 -11.751 -1.060 1.00 88.75 67 THR A C 1
ATOM 514 O O . THR A 1 67 ? -5.611 -11.533 -0.095 1.00 88.75 67 THR A O 1
ATOM 517 N N . ARG A 1 68 ? -4.008 -10.828 -1.495 1.00 84.88 68 ARG A N 1
ATOM 518 C CA . ARG A 1 68 ? -3.785 -9.547 -0.807 1.00 84.88 68 ARG A CA 1
ATOM 519 C C . ARG A 1 68 ? -5.040 -8.663 -0.766 1.00 84.88 68 ARG A C 1
ATOM 521 O O . ARG A 1 68 ? -5.245 -7.944 0.212 1.00 84.88 68 ARG A O 1
ATOM 528 N N . GLN A 1 69 ? -5.887 -8.671 -1.801 1.00 88.50 69 GLN A N 1
ATOM 529 C CA . GLN A 1 69 ? -7.159 -7.930 -1.777 1.00 88.50 69 GLN A CA 1
ATOM 530 C C . GLN A 1 69 ? -8.156 -8.529 -0.778 1.00 88.50 69 GLN A C 1
ATOM 532 O O . GLN A 1 69 ? -8.835 -7.773 -0.079 1.00 88.50 69 GLN A O 1
ATOM 537 N N . ILE A 1 70 ? -8.224 -9.859 -0.683 1.00 90.69 70 ILE A N 1
ATOM 538 C CA . ILE A 1 70 ? -9.109 -10.573 0.249 1.00 90.69 70 ILE A CA 1
ATOM 539 C C . ILE A 1 70 ? -8.683 -10.309 1.694 1.00 90.69 70 ILE A C 1
ATOM 541 O O . ILE A 1 70 ? -9.506 -9.888 2.508 1.00 90.69 70 ILE A O 1
ATOM 545 N N . GLU A 1 71 ? -7.391 -10.448 1.999 1.00 85.88 71 GLU A N 1
ATOM 546 C CA . GLU A 1 71 ? -6.836 -10.150 3.324 1.00 85.88 71 GLU A CA 1
ATOM 547 C C . GLU A 1 71 ? -7.151 -8.714 3.754 1.00 85.88 71 GLU A C 1
ATOM 549 O O . GLU A 1 71 ? -7.677 -8.475 4.844 1.00 85.88 71 GLU A O 1
ATOM 554 N N . ARG A 1 72 ? -6.924 -7.739 2.864 1.00 82.50 72 ARG A N 1
ATOM 555 C CA . ARG A 1 72 ? -7.255 -6.334 3.133 1.00 82.50 72 ARG A CA 1
ATOM 556 C C . ARG A 1 72 ? -8.751 -6.116 3.367 1.00 82.50 72 ARG A C 1
ATOM 558 O O . ARG A 1 72 ? -9.119 -5.268 4.180 1.00 82.50 72 ARG A O 1
ATOM 565 N N . ALA A 1 73 ? -9.617 -6.831 2.651 1.00 85.12 73 ALA A N 1
ATOM 566 C CA . ALA A 1 73 ? -11.062 -6.734 2.830 1.00 85.12 73 ALA A CA 1
ATOM 567 C C . ALA A 1 73 ? -11.506 -7.326 4.177 1.00 85.12 73 ALA A C 1
ATOM 569 O O . ALA A 1 73 ? -12.325 -6.719 4.869 1.00 85.12 73 ALA A O 1
ATOM 570 N N . ARG A 1 74 ? -10.904 -8.446 4.603 1.00 84.50 74 ARG A N 1
ATOM 571 C CA . ARG A 1 74 ? -11.086 -9.021 5.948 1.00 84.50 74 ARG A CA 1
ATOM 572 C C . ARG A 1 74 ? -10.657 -8.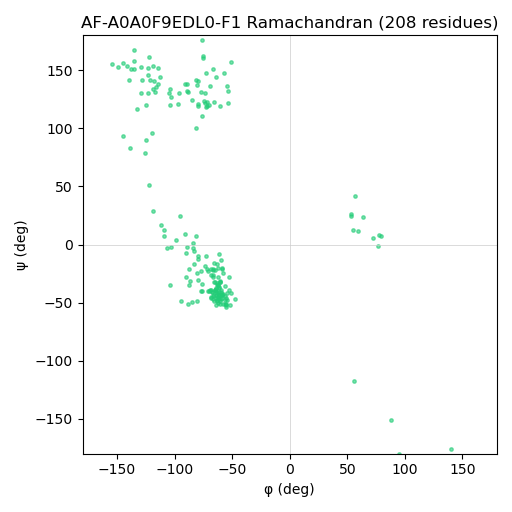051 7.034 1.00 84.50 74 ARG A C 1
ATOM 574 O O . ARG A 1 74 ? -11.407 -7.817 7.980 1.00 84.50 74 ARG A O 1
ATOM 581 N N . GLU A 1 75 ? -9.483 -7.442 6.886 1.00 77.81 75 GLU A N 1
ATOM 582 C CA . GLU A 1 75 ? -9.019 -6.406 7.809 1.00 77.81 75 GLU A CA 1
ATOM 583 C C . GLU A 1 75 ? -9.989 -5.224 7.863 1.00 77.81 75 GLU A C 1
ATOM 585 O O . GLU A 1 75 ? -10.318 -4.761 8.953 1.00 77.81 75 GLU A O 1
ATOM 590 N N . ASN A 1 76 ? -10.490 -4.768 6.712 1.00 83.12 76 ASN A N 1
ATOM 591 C CA . ASN A 1 76 ? -11.434 -3.655 6.637 1.00 83.12 76 ASN A CA 1
ATOM 592 C C . ASN A 1 76 ? -12.782 -3.961 7.292 1.00 83.12 76 ASN A C 1
ATOM 594 O O . ASN A 1 76 ? -13.348 -3.083 7.935 1.00 83.12 76 ASN A O 1
ATOM 598 N N . ALA A 1 77 ? -13.297 -5.179 7.135 1.00 77.31 77 ALA A N 1
ATOM 599 C CA . ALA A 1 77 ? -14.553 -5.580 7.756 1.00 77.31 77 ALA A CA 1
ATOM 600 C C . ALA A 1 77 ? -14.461 -5.610 9.288 1.00 77.31 77 ALA A C 1
ATOM 602 O O . ALA A 1 77 ? -15.440 -5.294 9.960 1.00 77.31 77 ALA A O 1
ATOM 603 N N . VAL A 1 78 ? -13.285 -5.941 9.832 1.00 76.81 78 VAL A N 1
ATOM 604 C CA . VAL A 1 78 ? -13.035 -5.953 11.280 1.00 76.81 78 VAL A CA 1
ATOM 605 C C . VAL A 1 78 ? -12.747 -4.549 11.814 1.00 76.81 78 VAL A C 1
ATOM 607 O O . VAL A 1 78 ? -13.322 -4.146 12.821 1.00 76.81 78 VAL A O 1
ATOM 610 N N . ASP A 1 79 ? -11.852 -3.806 11.159 1.00 81.44 79 ASP A N 1
ATOM 611 C CA . ASP A 1 79 ? -11.437 -2.470 11.585 1.00 81.44 79 ASP A CA 1
ATOM 612 C C . ASP A 1 79 ? -11.166 -1.555 10.370 1.00 81.44 79 ASP A C 1
ATOM 614 O O . ASP A 1 79 ? -10.053 -1.508 9.826 1.00 81.44 79 ASP A O 1
ATOM 618 N N . PRO A 1 80 ? -12.180 -0.787 9.928 1.00 84.62 80 PRO A N 1
ATOM 619 C CA . PRO A 1 80 ? -12.050 0.093 8.772 1.00 84.62 80 PRO A CA 1
ATOM 620 C C . PRO A 1 80 ? -10.973 1.174 8.932 1.00 84.62 80 PRO A C 1
ATOM 622 O O . PRO A 1 80 ? -10.378 1.605 7.941 1.00 84.62 80 PRO A O 1
ATOM 625 N N . GLU A 1 81 ? -10.722 1.647 10.157 1.00 87.31 81 GLU A N 1
ATOM 626 C CA . GLU A 1 81 ? -9.720 2.687 10.407 1.00 87.31 81 GLU A CA 1
ATOM 627 C C . GLU A 1 81 ? -8.300 2.128 10.341 1.00 87.31 81 GLU A C 1
ATOM 629 O O . GLU A 1 81 ? -7.400 2.808 9.834 1.00 87.31 81 GLU A O 1
ATOM 634 N N . LEU A 1 82 ? -8.104 0.879 10.771 1.00 88.50 82 LEU A N 1
ATOM 635 C CA . LEU A 1 82 ? -6.838 0.171 10.614 1.00 88.50 82 LEU A CA 1
ATOM 636 C C . LEU A 1 82 ? -6.511 0.001 9.134 1.00 88.50 82 LEU A C 1
ATOM 638 O O . LEU A 1 82 ? -5.418 0.375 8.70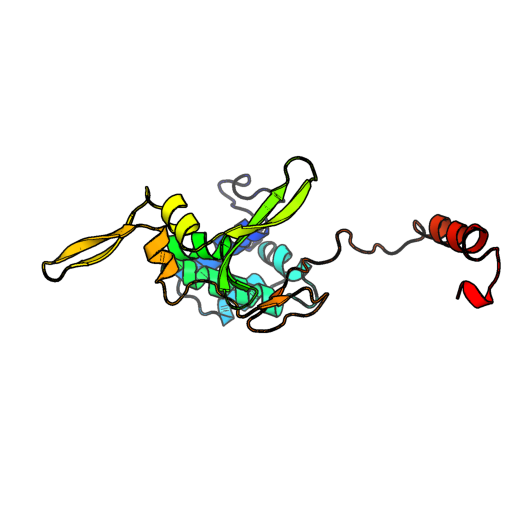9 1.00 88.50 82 LEU A O 1
ATOM 642 N N . ALA A 1 83 ? -7.467 -0.501 8.349 1.00 87.12 83 ALA A N 1
ATOM 643 C CA . ALA A 1 83 ? -7.281 -0.739 6.921 1.00 87.12 83 ALA A CA 1
ATOM 644 C C . ALA A 1 83 ? -6.898 0.548 6.171 1.00 87.12 83 ALA A C 1
ATOM 646 O O . ALA A 1 83 ? -5.968 0.543 5.366 1.00 87.12 83 ALA A O 1
ATOM 647 N N . LYS A 1 84 ? -7.540 1.685 6.486 1.00 89.56 84 LYS A N 1
ATOM 648 C CA . LYS A 1 84 ? -7.186 2.995 5.904 1.00 89.56 84 LYS A CA 1
ATOM 649 C C . LYS A 1 84 ? -5.746 3.409 6.208 1.00 89.56 84 LYS A C 1
ATOM 651 O O . LYS A 1 84 ? -5.086 4.014 5.365 1.00 89.56 84 LYS A O 1
ATOM 656 N N . LEU A 1 85 ? -5.265 3.141 7.422 1.00 93.69 85 LEU A N 1
ATOM 657 C CA . LEU A 1 85 ? -3.892 3.471 7.794 1.00 93.69 85 LEU A CA 1
ATOM 658 C C . LEU A 1 85 ? -2.888 2.482 7.197 1.00 93.69 85 LEU A C 1
ATOM 660 O O . LEU A 1 85 ? -1.861 2.935 6.709 1.00 93.69 85 LEU A O 1
ATOM 664 N N . ASN A 1 86 ? -3.190 1.182 7.165 1.00 92.38 86 ASN A N 1
ATOM 665 C CA . ASN A 1 86 ? -2.351 0.156 6.536 1.00 92.38 86 ASN A CA 1
ATOM 666 C C . ASN A 1 86 ? -2.229 0.337 5.020 1.00 92.38 86 ASN A C 1
ATOM 668 O O . ASN A 1 86 ? -1.187 0.031 4.454 1.00 92.38 86 ASN A O 1
ATOM 672 N N . ASP A 1 87 ? -3.263 0.846 4.351 1.00 88.88 87 ASP A N 1
ATOM 673 C CA . ASP A 1 87 ? -3.192 1.142 2.919 1.00 88.88 87 ASP A CA 1
ATOM 674 C C . ASP A 1 87 ? -2.153 2.233 2.631 1.00 88.88 87 ASP A C 1
ATOM 676 O O . ASP A 1 87 ? -1.319 2.112 1.733 1.00 88.88 87 ASP A O 1
ATOM 680 N N . ARG A 1 88 ? -2.156 3.277 3.466 1.00 92.00 88 ARG A N 1
ATOM 681 C CA . ARG A 1 88 ? -1.322 4.460 3.268 1.00 92.00 88 ARG A CA 1
ATOM 682 C C . ARG A 1 88 ? 0.072 4.342 3.874 1.00 92.00 88 ARG A C 1
ATOM 684 O O . ARG A 1 88 ? 1.007 4.916 3.326 1.00 92.00 88 ARG A O 1
ATOM 691 N N . TYR A 1 89 ? 0.212 3.663 5.005 1.00 96.19 89 TYR A N 1
ATOM 692 C CA . TYR A 1 89 ? 1.424 3.660 5.814 1.00 96.19 89 TYR A CA 1
ATOM 693 C C . TYR A 1 89 ? 1.960 2.248 6.016 1.00 96.19 89 TYR A C 1
ATOM 695 O O . TYR A 1 89 ? 1.207 1.292 6.172 1.00 96.19 89 TYR A O 1
ATOM 703 N N . ALA A 1 90 ? 3.282 2.123 6.069 1.00 96.44 90 ALA A N 1
ATOM 704 C CA . ALA A 1 90 ? 3.954 0.939 6.593 1.00 96.44 90 ALA A CA 1
ATOM 705 C C . ALA A 1 90 ? 5.002 1.352 7.623 1.00 96.44 90 ALA A C 1
ATOM 707 O O . ALA A 1 90 ? 5.546 2.453 7.537 1.00 96.44 90 ALA A O 1
ATOM 708 N N . VAL A 1 91 ? 5.310 0.474 8.572 1.00 97.19 91 VAL A N 1
ATOM 709 C CA . VAL A 1 91 ? 6.544 0.579 9.357 1.00 97.19 91 VAL A CA 1
ATOM 710 C C . VAL A 1 91 ? 7.651 -0.212 8.678 1.00 97.19 91 VAL A C 1
ATOM 712 O O . VAL A 1 91 ? 7.404 -1.304 8.187 1.00 97.19 91 VAL A O 1
ATOM 715 N N . VAL A 1 92 ? 8.857 0.343 8.641 1.00 96.81 92 VAL A N 1
ATOM 716 C CA . VAL A 1 92 ? 10.041 -0.318 8.086 1.00 96.81 92 VAL A CA 1
ATOM 717 C C . VAL A 1 92 ? 11.261 -0.077 8.961 1.00 96.81 92 VAL A C 1
ATOM 719 O O . VAL A 1 92 ? 11.382 0.988 9.586 1.00 96.81 92 VAL A O 1
ATOM 722 N N . THR A 1 93 ? 12.195 -1.025 8.954 1.00 95.44 93 THR A N 1
ATOM 723 C CA . THR A 1 93 ? 13.536 -0.800 9.495 1.00 95.44 93 THR A CA 1
ATOM 724 C C . THR A 1 93 ? 14.417 -0.160 8.423 1.00 95.44 93 THR A C 1
ATOM 726 O O . THR A 1 93 ? 14.581 -0.680 7.325 1.00 95.44 93 THR A O 1
ATOM 729 N N . MET A 1 94 ? 15.010 0.995 8.733 1.00 91.94 94 MET A N 1
ATOM 730 C CA . MET A 1 94 ? 15.991 1.661 7.870 1.00 91.94 94 MET A CA 1
ATOM 731 C C . MET A 1 94 ? 17.199 2.084 8.700 1.00 91.94 94 MET A C 1
ATOM 733 O O . MET A 1 94 ? 17.076 2.891 9.626 1.00 91.94 94 MET A O 1
ATOM 737 N N . GLY A 1 95 ? 18.371 1.519 8.392 1.00 89.31 95 GLY A N 1
ATOM 738 C CA . GLY A 1 95 ? 19.608 1.784 9.137 1.00 89.31 95 GLY A CA 1
ATOM 739 C C . GLY A 1 95 ? 19.482 1.466 10.633 1.00 89.31 95 GLY A C 1
ATOM 740 O O . GLY A 1 95 ? 19.885 2.273 11.470 1.00 89.31 95 GLY A O 1
ATOM 741 N N . GLY A 1 96 ? 18.826 0.348 10.970 1.00 91.81 96 GLY A N 1
ATOM 742 C CA . GLY A 1 96 ? 18.577 -0.089 12.351 1.00 91.81 96 GLY A CA 1
ATOM 743 C C . GLY A 1 96 ? 17.533 0.733 13.117 1.00 91.81 96 GLY A C 1
ATOM 744 O O . GLY A 1 96 ? 17.336 0.518 14.311 1.00 91.81 96 GLY A O 1
ATOM 745 N N . LYS A 1 97 ? 16.858 1.690 12.467 1.00 95.25 97 LYS A N 1
ATOM 746 C CA . LYS A 1 97 ? 15.839 2.533 13.100 1.00 95.25 97 LYS A CA 1
ATOM 747 C C . LYS A 1 97 ? 14.464 2.264 12.505 1.00 95.25 97 LYS A C 1
ATOM 749 O O . LYS A 1 97 ? 14.308 2.215 11.290 1.00 95.25 97 LYS A O 1
ATOM 754 N N . GLN A 1 98 ? 13.459 2.208 13.373 1.00 96.50 98 GLN A N 1
ATOM 755 C CA . GLN A 1 98 ? 12.062 2.081 12.966 1.00 96.50 98 GLN A CA 1
ATOM 756 C C . GLN A 1 98 ? 11.543 3.401 12.392 1.00 96.50 98 GLN A C 1
ATOM 758 O O . GLN A 1 98 ? 11.737 4.481 12.975 1.00 96.50 98 GLN A O 1
ATOM 763 N N . ARG A 1 99 ? 10.910 3.327 11.225 1.00 97.56 99 ARG A N 1
ATOM 764 C CA . ARG A 1 99 ? 10.364 4.471 10.491 1.00 97.56 99 ARG A CA 1
ATOM 765 C C . ARG A 1 99 ? 8.975 4.154 9.978 1.00 97.56 99 ARG A C 1
ATOM 767 O O . ARG A 1 99 ? 8.673 3.004 9.698 1.00 97.56 99 ARG A O 1
ATOM 774 N N . VAL A 1 100 ? 8.141 5.180 9.841 1.00 97.81 100 VAL A N 1
ATOM 775 C CA . VAL A 1 100 ? 6.893 5.071 9.081 1.00 97.81 100 VAL A CA 1
ATOM 776 C C . VAL A 1 100 ? 7.156 5.592 7.675 1.00 97.81 100 VAL A C 1
ATOM 778 O O . VAL A 1 100 ? 7.688 6.691 7.519 1.00 97.81 100 VAL A O 1
ATOM 781 N N . ILE A 1 101 ? 6.767 4.827 6.664 1.00 96.62 101 ILE A N 1
ATOM 782 C CA . ILE A 1 101 ? 6.841 5.212 5.256 1.00 96.62 101 ILE A CA 1
ATOM 783 C C . ILE A 1 101 ? 5.451 5.339 4.646 1.00 96.62 101 ILE A C 1
ATOM 785 O O . ILE A 1 101 ? 4.506 4.677 5.077 1.00 96.62 101 ILE A O 1
ATOM 789 N N . TYR A 1 102 ? 5.335 6.199 3.641 1.00 94.75 102 TYR A N 1
ATOM 790 C CA . TYR A 1 102 ? 4.174 6.285 2.761 1.00 94.75 102 TYR A CA 1
ATOM 791 C C . TYR A 1 102 ? 4.569 6.867 1.411 1.00 94.75 102 TYR A C 1
ATOM 793 O O . TYR A 1 102 ? 5.534 7.628 1.305 1.00 94.75 102 TYR A O 1
ATOM 801 N N . GLU A 1 103 ? 3.791 6.550 0.387 1.00 91.00 103 GLU A N 1
ATOM 802 C CA . GLU A 1 103 ? 3.989 7.091 -0.949 1.00 91.00 103 GLU A CA 1
ATOM 803 C C . GLU A 1 103 ? 3.220 8.404 -1.119 1.00 91.00 103 GLU A C 1
ATOM 805 O O . GLU A 1 103 ? 2.079 8.568 -0.674 1.00 91.00 103 GLU A O 1
ATOM 810 N N . MET A 1 104 ? 3.863 9.371 -1.764 1.00 90.19 104 MET A N 1
ATOM 811 C CA . MET A 1 104 ? 3.269 10.655 -2.116 1.00 90.19 104 MET A CA 1
ATOM 812 C C . MET A 1 104 ? 3.515 10.922 -3.595 1.00 90.19 104 MET A C 1
ATOM 814 O O . MET A 1 104 ? 4.653 10.850 -4.052 1.00 90.19 104 MET A O 1
ATOM 818 N N . LYS A 1 105 ? 2.464 11.279 -4.336 1.00 84.94 105 LYS A N 1
ATOM 819 C CA . LYS A 1 105 ? 2.612 11.768 -5.707 1.00 84.94 105 LYS A CA 1
ATOM 820 C C . LYS A 1 105 ? 3.219 13.167 -5.673 1.00 84.94 105 LYS A C 1
ATOM 822 O O . LYS A 1 105 ? 2.681 14.063 -5.023 1.00 84.94 105 LYS A O 1
ATOM 827 N N . ASP A 1 106 ? 4.349 13.338 -6.342 1.00 83.31 106 ASP A N 1
ATOM 828 C CA . ASP A 1 106 ? 4.961 14.639 -6.551 1.00 83.31 106 ASP A CA 1
ATOM 829 C C . ASP A 1 106 ? 4.111 15.430 -7.562 1.00 83.31 106 ASP A C 1
ATOM 831 O O . ASP A 1 106 ? 3.934 14.961 -8.692 1.00 83.31 106 ASP A O 1
ATOM 835 N N . PRO A 1 107 ? 3.551 16.591 -7.173 1.00 82.88 107 PRO A N 1
ATOM 836 C CA . PRO A 1 107 ? 2.645 17.345 -8.034 1.00 82.88 107 PRO A CA 1
ATOM 837 C C . PRO A 1 107 ? 3.351 17.947 -9.254 1.00 82.88 107 PRO A C 1
ATOM 839 O O . PRO A 1 107 ? 2.694 18.234 -10.248 1.00 82.88 107 PRO A O 1
ATOM 842 N N . THR A 1 108 ? 4.672 18.119 -9.200 1.00 86.62 108 THR A N 1
ATOM 843 C CA . THR A 1 108 ? 5.449 18.737 -10.277 1.00 86.62 108 THR A CA 1
ATOM 844 C C . THR A 1 108 ? 6.011 17.671 -11.208 1.00 86.62 108 THR A C 1
ATOM 846 O O . THR A 1 108 ? 5.875 17.749 -12.427 1.00 86.62 108 THR A O 1
ATOM 849 N N . LEU A 1 109 ? 6.627 16.638 -10.633 1.00 80.38 109 LEU A N 1
ATOM 850 C CA . LEU A 1 109 ? 7.358 15.618 -11.390 1.00 80.38 109 LEU A CA 1
ATOM 851 C C . LEU A 1 109 ? 6.488 14.436 -11.829 1.00 80.38 109 LEU A C 1
ATOM 853 O O . LEU A 1 109 ? 7.001 13.526 -12.472 1.00 80.38 109 LEU A O 1
ATOM 857 N N . HIS A 1 110 ? 5.201 14.420 -11.461 1.00 78.62 110 HIS A N 1
ATOM 858 C CA . HIS A 1 110 ? 4.245 13.360 -11.804 1.00 78.62 110 HIS A CA 1
ATOM 859 C C . HIS A 1 110 ? 4.722 11.941 -11.433 1.00 78.62 110 HIS A C 1
ATOM 861 O O . HIS A 1 110 ? 4.256 10.955 -11.997 1.00 78.62 110 HIS A O 1
ATOM 867 N N . ARG A 1 111 ? 5.617 11.829 -10.443 1.00 80.31 111 ARG A N 1
ATOM 868 C CA . ARG A 1 111 ? 6.189 10.569 -9.946 1.00 80.31 111 ARG A CA 1
ATOM 869 C C . ARG A 1 111 ? 5.846 10.351 -8.482 1.00 80.31 111 ARG A C 1
ATOM 871 O O . ARG A 1 111 ? 5.671 11.315 -7.738 1.00 80.31 111 ARG A O 1
ATOM 878 N N . TYR A 1 112 ? 5.802 9.100 -8.046 1.00 82.62 112 TYR A N 1
ATOM 879 C CA . TYR A 1 112 ? 5.678 8.784 -6.627 1.00 82.62 112 TYR A CA 1
ATOM 880 C C . TYR A 1 112 ? 7.036 8.905 -5.934 1.00 82.62 112 TYR A C 1
ATOM 882 O O . TYR A 1 112 ? 8.073 8.545 -6.491 1.00 82.62 112 TYR A O 1
ATOM 890 N N . LYS A 1 113 ? 7.028 9.446 -4.716 1.00 87.94 113 LYS A N 1
ATOM 891 C CA . LYS A 1 113 ? 8.182 9.466 -3.819 1.00 87.94 113 LYS A CA 1
ATOM 892 C C . LYS A 1 113 ? 7.838 8.772 -2.513 1.00 87.94 113 LYS A C 1
ATOM 894 O O . LYS A 1 113 ? 6.743 8.958 -1.976 1.00 87.94 113 LYS A O 1
ATOM 899 N N . LEU A 1 114 ? 8.806 8.032 -1.987 1.00 90.94 114 LEU A N 1
ATOM 900 C CA . LEU A 1 114 ? 8.718 7.448 -0.662 1.00 90.94 114 LEU A CA 1
ATOM 901 C C . LEU A 1 114 ? 9.054 8.519 0.376 1.00 90.94 114 LEU A C 1
ATOM 903 O O . LEU A 1 114 ? 10.142 9.095 0.364 1.00 90.94 114 LEU A O 1
ATOM 907 N N . VAL A 1 115 ? 8.108 8.816 1.261 1.00 94.81 115 VAL A N 1
ATOM 908 C CA . VAL A 1 115 ? 8.310 9.755 2.362 1.00 94.81 115 VAL A CA 1
ATOM 909 C C . VAL A 1 115 ? 8.507 8.967 3.643 1.00 94.81 115 VAL A C 1
ATOM 911 O O . VAL A 1 115 ? 7.675 8.141 4.008 1.00 94.81 115 VAL A O 1
ATOM 914 N N . ILE A 1 116 ? 9.597 9.270 4.338 1.00 95.88 116 ILE A N 1
ATOM 915 C CA . ILE A 1 116 ? 9.993 8.633 5.590 1.00 95.88 116 ILE A CA 1
ATOM 916 C C . ILE A 1 116 ? 9.687 9.603 6.732 1.00 95.88 116 ILE A C 1
ATOM 918 O O . ILE A 1 116 ? 10.022 10.784 6.650 1.00 95.88 116 ILE A O 1
ATOM 922 N N . MET A 1 117 ? 9.075 9.118 7.809 1.00 96.44 117 MET A N 1
ATOM 923 C CA . MET A 1 117 ? 8.846 9.895 9.025 1.00 96.44 117 MET A CA 1
ATOM 924 C C . MET A 1 117 ? 9.181 9.097 10.284 1.00 96.44 117 MET A C 1
ATOM 926 O O . MET A 1 117 ? 9.208 7.862 10.293 1.00 96.44 117 MET A O 1
ATOM 930 N N . THR A 1 118 ? 9.448 9.817 11.371 1.00 97.62 118 THR A N 1
ATOM 931 C CA . THR A 1 118 ? 9.626 9.204 12.687 1.00 97.62 118 THR A CA 1
ATOM 932 C C . THR A 1 118 ? 8.275 8.788 13.276 1.00 97.62 118 THR A C 1
ATOM 934 O O . THR A 1 118 ? 7.216 9.260 12.856 1.00 97.62 118 THR A O 1
ATOM 937 N N . PHE A 1 119 ? 8.294 7.912 14.282 1.00 97.38 119 PHE A N 1
ATOM 938 C CA . PHE A 1 119 ? 7.079 7.567 15.029 1.00 97.38 119 PHE A CA 1
ATOM 939 C C . PHE A 1 119 ? 6.500 8.788 15.751 1.00 97.38 119 PHE A C 1
ATOM 941 O O . PHE A 1 119 ? 5.284 8.928 15.835 1.00 97.38 119 PHE A O 1
ATOM 948 N N . GLU A 1 120 ? 7.359 9.682 16.239 1.00 97.69 120 GLU A N 1
ATOM 949 C CA . GLU A 1 120 ? 6.946 10.918 16.900 1.00 97.69 120 GLU A CA 1
ATOM 950 C C . GLU A 1 120 ? 6.182 11.836 15.938 1.00 97.69 120 GLU A C 1
ATOM 952 O O . GLU A 1 120 ? 5.077 12.278 16.254 1.00 97.69 120 GLU A O 1
ATOM 957 N N . ASP A 1 121 ? 6.717 12.060 14.736 1.00 97.81 121 ASP A N 1
ATOM 958 C CA . ASP A 1 121 ? 6.059 12.890 13.722 1.00 97.81 121 ASP A CA 1
ATOM 959 C C . ASP A 1 121 ? 4.740 12.270 13.258 1.00 97.81 121 ASP A C 1
ATOM 961 O O . ASP A 1 121 ? 3.748 12.979 13.076 1.00 97.81 121 ASP A O 1
ATOM 965 N N . PHE A 1 122 ? 4.692 10.940 13.128 1.00 97.44 122 PHE A N 1
ATOM 966 C CA . PHE A 1 122 ? 3.454 10.230 12.818 1.00 97.44 122 PHE A CA 1
ATOM 967 C C . PHE A 1 122 ? 2.394 10.427 13.912 1.00 97.44 122 PHE A C 1
ATOM 969 O O . PHE A 1 122 ? 1.229 10.690 13.607 1.00 97.44 122 PHE A O 1
ATOM 976 N N . GLN A 1 123 ? 2.779 10.348 15.190 1.00 96.81 123 GLN A N 1
ATOM 977 C CA . GLN A 1 123 ? 1.863 10.608 16.304 1.00 96.81 123 GLN A CA 1
ATOM 978 C C . GLN A 1 123 ? 1.363 12.050 16.296 1.00 96.81 123 GLN A C 1
ATOM 980 O O . GLN A 1 123 ? 0.153 12.258 16.377 1.00 96.81 123 GLN A O 1
ATOM 985 N N . LYS A 1 124 ? 2.263 13.029 16.137 1.00 96.88 124 LYS A N 1
ATOM 986 C CA . LYS A 1 124 ? 1.915 14.456 16.047 1.00 96.88 124 LYS A CA 1
ATOM 987 C C . LYS A 1 124 ? 0.961 14.730 14.886 1.00 96.88 124 LYS A C 1
ATOM 989 O O . LYS A 1 124 ? -0.031 15.425 15.065 1.00 96.88 124 LYS A O 1
ATOM 994 N N . LYS A 1 125 ? 1.192 14.122 13.718 1.00 95.94 125 LYS A N 1
ATOM 995 C CA . LYS A 1 125 ? 0.328 14.266 12.534 1.00 95.94 125 LYS A CA 1
ATOM 996 C C . LYS A 1 125 ? -1.129 13.878 12.803 1.00 95.94 125 LYS A C 1
ATOM 998 O O . LYS A 1 125 ? -2.032 14.488 12.238 1.00 95.94 125 LYS A O 1
ATOM 1003 N N . TYR A 1 126 ? -1.351 12.862 13.633 1.00 95.88 126 TYR A N 1
ATOM 1004 C CA . TYR A 1 126 ? -2.674 12.309 13.927 1.00 95.88 126 TYR A CA 1
ATOM 1005 C C . TYR A 1 126 ? -3.166 12.617 15.346 1.00 95.88 126 TYR A C 1
ATOM 1007 O O . TYR A 1 126 ? -4.144 12.019 15.797 1.00 95.88 126 TYR A O 1
ATOM 1015 N N . MET A 1 127 ? -2.512 13.534 16.066 1.00 93.88 127 MET A N 1
ATOM 1016 C CA . MET A 1 127 ? -2.818 13.801 17.477 1.00 93.88 127 MET A CA 1
ATOM 1017 C C . MET A 1 127 ? -4.201 14.426 17.690 1.00 93.88 127 MET A C 1
ATOM 1019 O O . MET A 1 127 ? -4.765 14.310 18.772 1.00 93.88 127 MET A O 1
ATOM 1023 N N . ASN A 1 128 ? -4.757 15.059 16.655 1.00 94.50 128 ASN A N 1
ATOM 1024 C CA . ASN A 1 128 ? -6.085 15.666 16.668 1.00 94.50 128 ASN A CA 1
ATOM 1025 C C . ASN A 1 128 ? -7.223 14.670 16.376 1.00 94.50 128 ASN A C 1
ATOM 1027 O O . ASN A 1 128 ? -8.377 15.079 16.301 1.00 94.50 128 ASN A O 1
ATOM 1031 N N . GLN A 1 129 ? -6.919 13.386 16.168 1.00 94.94 129 GLN A N 1
ATOM 1032 C CA . GLN A 1 129 ? -7.903 12.342 15.875 1.00 94.94 129 GLN A CA 1
ATOM 1033 C C . GLN A 1 129 ? -7.859 11.273 16.968 1.00 94.94 129 GLN A C 1
ATOM 1035 O O . GLN A 1 129 ? -6.783 10.803 17.337 1.00 94.94 129 GLN A O 1
ATOM 1040 N N . LEU A 1 130 ? -9.026 10.861 17.464 1.00 92.69 130 LEU A N 1
ATOM 1041 C CA . LEU A 1 130 ? -9.169 9.823 18.486 1.00 92.69 130 LEU A CA 1
ATOM 1042 C C . LEU A 1 130 ? -9.854 8.586 17.899 1.00 92.69 130 LEU A C 1
ATOM 1044 O O . LEU A 1 130 ? -10.762 8.706 17.082 1.00 92.69 130 LEU A O 1
ATOM 1048 N N . VAL A 1 131 ? -9.434 7.405 18.350 1.00 91.00 131 VAL A N 1
ATOM 1049 C CA . VAL A 1 131 ? -10.052 6.115 18.019 1.00 91.00 131 VAL A CA 1
ATOM 1050 C C . VAL A 1 131 ? -10.597 5.495 19.303 1.00 91.00 131 VAL A C 1
ATOM 1052 O O . VAL A 1 131 ? -9.892 5.455 20.315 1.00 91.00 131 VAL A O 1
ATOM 1055 N N . ARG A 1 132 ? -11.854 5.031 19.276 1.00 88.06 132 ARG A N 1
ATOM 1056 C CA . ARG A 1 132 ? -12.462 4.280 20.385 1.00 88.06 132 ARG A CA 1
ATOM 1057 C C . ARG A 1 132 ? -11.873 2.869 20.402 1.00 88.06 132 ARG A C 1
ATOM 1059 O O . ARG A 1 132 ? -11.986 2.153 19.417 1.00 88.06 132 ARG A O 1
ATOM 1066 N N . CYS A 1 133 ? -11.259 2.463 21.507 1.00 84.00 133 CYS A N 1
ATOM 1067 C CA . CYS A 1 133 ? -10.517 1.204 21.630 1.00 84.00 133 CYS A CA 1
ATOM 1068 C C . CYS A 1 133 ? -11.064 0.316 22.764 1.00 84.00 133 CYS A C 1
ATOM 1070 O O . CYS A 1 133 ? -10.322 -0.132 23.640 1.00 84.00 133 CYS A O 1
ATOM 1072 N N . GLY A 1 134 ? -12.377 0.091 22.760 1.00 81.50 134 GLY A N 1
ATOM 1073 C CA . GLY A 1 134 ? -13.077 -0.674 23.793 1.00 81.50 134 GLY A CA 1
ATOM 1074 C C . GLY A 1 134 ? -13.528 0.188 24.971 1.00 81.50 134 GLY A C 1
ATOM 1075 O O . GLY A 1 134 ? -13.813 1.379 24.810 1.00 81.50 134 GLY A O 1
ATOM 1076 N N . GLU A 1 135 ? -13.610 -0.433 26.142 1.00 85.75 135 GLU A N 1
ATOM 1077 C CA . GLU A 1 135 ? -14.111 0.172 27.376 1.00 85.75 135 GLU A CA 1
ATOM 1078 C C . GLU A 1 135 ? -13.055 0.096 28.485 1.00 85.75 135 GLU A C 1
ATOM 1080 O O . GLU A 1 135 ? -12.164 -0.757 28.470 1.00 85.75 135 GLU A O 1
ATOM 1085 N N . ASP A 1 136 ? -13.095 1.043 29.418 1.00 81.62 136 ASP A N 1
ATOM 1086 C CA . ASP A 1 136 ? -12.286 1.000 30.629 1.00 81.62 136 ASP A CA 1
ATOM 1087 C C . ASP A 1 136 ? -12.861 -0.003 31.650 1.00 81.62 136 ASP A C 1
ATOM 1089 O O . ASP A 1 136 ? -13.926 -0.587 31.458 1.00 81.62 136 ASP A O 1
ATOM 1093 N N . ALA A 1 137 ? -12.165 -0.198 32.775 1.00 80.06 137 ALA A N 1
ATOM 1094 C CA . ALA A 1 137 ? -12.611 -1.104 33.841 1.00 80.06 137 ALA A CA 1
ATOM 1095 C C . ALA A 1 137 ? -13.963 -0.711 34.480 1.00 80.06 137 ALA A C 1
ATOM 1097 O O . ALA A 1 137 ? -14.493 -1.456 35.299 1.00 80.06 137 ALA A O 1
ATOM 1098 N N . LYS A 1 138 ? -14.502 0.465 34.143 1.00 84.12 138 LYS A N 1
ATOM 1099 C CA . LYS A 1 138 ? -15.777 1.004 34.618 1.00 84.12 138 LYS A CA 1
ATOM 1100 C C . LYS A 1 138 ? -16.846 1.022 33.512 1.00 84.12 138 LYS A C 1
ATOM 1102 O O . LYS A 1 138 ? -17.914 1.580 33.739 1.00 84.12 138 LYS A O 1
ATOM 1107 N N . GLY A 1 139 ? -16.573 0.435 32.341 1.00 84.38 139 GLY A N 1
ATOM 1108 C CA . GLY A 1 139 ? -17.491 0.393 31.198 1.00 84.38 139 GLY A CA 1
ATOM 1109 C C . GLY A 1 139 ? -17.543 1.682 30.369 1.00 84.38 139 GLY A C 1
ATOM 1110 O O . GLY A 1 139 ? -18.378 1.803 29.477 1.00 84.38 139 GLY A O 1
ATOM 1111 N N . ASN A 1 140 ? -16.676 2.671 30.622 1.00 87.44 140 ASN A N 1
ATOM 1112 C CA . ASN A 1 140 ? -16.664 3.893 29.817 1.00 87.44 140 ASN A CA 1
ATOM 1113 C C . ASN A 1 140 ? -15.886 3.677 28.517 1.00 87.44 140 ASN A C 1
ATOM 1115 O O . ASN A 1 140 ? -14.813 3.069 28.546 1.00 87.44 140 ASN A O 1
ATOM 1119 N N . PRO A 1 141 ? -16.336 4.247 27.386 1.00 87.62 141 PRO A N 1
ATOM 1120 C CA . PRO A 1 141 ? -15.584 4.225 26.140 1.00 87.62 141 PRO A CA 1
ATOM 1121 C C . PRO A 1 141 ? -14.159 4.757 26.320 1.00 87.62 141 PRO A C 1
ATOM 1123 O O . PRO A 1 141 ? -13.943 5.907 26.708 1.00 87.62 141 PRO A O 1
ATOM 1126 N N . ARG A 1 142 ? -13.171 3.925 25.995 1.00 90.25 142 ARG A N 1
ATOM 1127 C CA . ARG A 1 142 ? -11.764 4.311 26.017 1.00 90.25 142 ARG A CA 1
ATOM 1128 C C . ARG A 1 142 ? -11.372 4.879 24.660 1.00 90.25 142 ARG A C 1
ATOM 1130 O O . ARG A 1 142 ? -11.626 4.255 23.633 1.00 90.25 142 ARG A O 1
ATOM 1137 N N . PHE A 1 143 ? -10.698 6.025 24.657 1.00 90.75 143 PHE A N 1
ATOM 1138 C CA . PHE A 1 143 ? -10.188 6.660 23.443 1.00 90.75 143 PHE A CA 1
ATOM 1139 C C . PHE A 1 143 ? -8.663 6.772 23.476 1.00 90.75 143 PHE A C 1
ATOM 1141 O O . PHE A 1 143 ? -8.073 7.073 24.515 1.00 90.75 143 PHE A O 1
ATOM 1148 N N . ILE A 1 144 ? -8.018 6.542 22.332 1.00 92.44 144 ILE A N 1
ATOM 1149 C CA . ILE A 1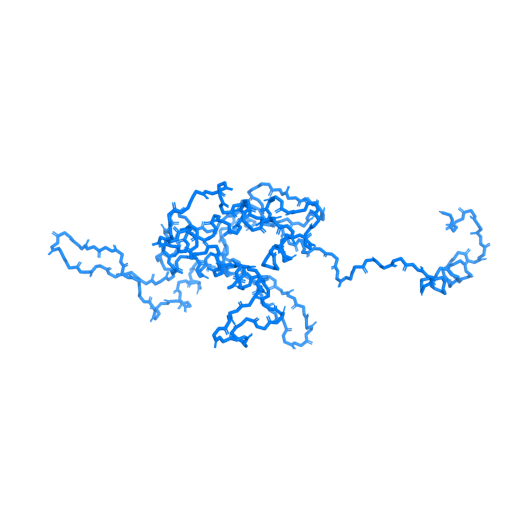 144 ? -6.569 6.703 22.150 1.00 92.44 144 ILE A CA 1
ATOM 1150 C C . ILE A 1 144 ? -6.323 7.579 20.912 1.00 92.44 144 ILE A C 1
ATOM 1152 O O . ILE A 1 144 ? -7.030 7.422 19.914 1.00 92.44 144 ILE A O 1
ATOM 1156 N N . PRO A 1 145 ? -5.321 8.481 20.929 1.00 95.44 145 PRO A N 1
ATOM 1157 C CA . PRO A 1 145 ? -4.904 9.205 19.731 1.00 95.44 145 PRO A CA 1
ATOM 1158 C C . PRO A 1 145 ? -4.576 8.260 18.575 1.00 95.44 145 PRO A C 1
ATOM 1160 O O . PRO A 1 145 ? -3.809 7.312 18.742 1.00 95.44 145 PRO A O 1
ATOM 1163 N N . LYS A 1 146 ? -5.114 8.543 17.389 1.00 95.62 146 LYS A N 1
ATOM 1164 C CA . LYS A 1 146 ? -5.083 7.658 16.216 1.00 95.62 146 LYS A CA 1
ATOM 1165 C C . LYS A 1 146 ? -3.671 7.224 15.825 1.00 95.62 146 LYS A C 1
ATOM 1167 O O . LYS A 1 146 ? -3.441 6.049 15.550 1.00 95.62 146 LYS A O 1
ATOM 1172 N N . GLY A 1 147 ? -2.711 8.150 15.871 1.00 95.38 147 GLY A N 1
ATOM 1173 C CA . GLY A 1 147 ? -1.312 7.841 15.573 1.00 95.38 147 GLY A CA 1
ATOM 1174 C C . GLY A 1 147 ? -0.710 6.832 16.556 1.00 95.38 147 GLY A C 1
ATOM 1175 O O . GLY A 1 147 ? -0.092 5.853 16.144 1.00 95.38 147 GLY A O 1
ATOM 1176 N N . LYS A 1 148 ? -0.948 7.025 17.861 1.00 95.31 148 LYS A N 1
ATOM 1177 C CA . LYS A 1 148 ? -0.502 6.094 18.909 1.00 95.31 148 LYS A CA 1
ATOM 1178 C C . LYS A 1 148 ? -1.210 4.748 18.789 1.00 95.31 148 LYS A C 1
ATOM 1180 O O . LYS A 1 148 ? -0.563 3.713 18.898 1.00 95.31 148 LYS A O 1
ATOM 1185 N N . TRP A 1 149 ? -2.517 4.776 18.547 1.00 95.12 149 TRP A N 1
ATOM 1186 C CA . TRP A 1 149 ? -3.339 3.588 18.377 1.00 95.12 149 TRP A CA 1
ATOM 1187 C C . TRP A 1 149 ? -2.781 2.676 17.272 1.00 95.12 149 TRP A C 1
ATOM 1189 O O . TRP A 1 149 ? -2.431 1.534 17.566 1.00 95.12 149 TRP A O 1
ATOM 1199 N N . TRP A 1 150 ? -2.552 3.201 16.062 1.00 96.12 150 TRP A N 1
ATOM 1200 C CA . TRP A 1 150 ? -1.998 2.425 14.942 1.00 96.12 150 TRP A CA 1
ATOM 1201 C C . TRP A 1 150 ? -0.568 1.926 15.201 1.00 96.12 150 TRP A C 1
ATOM 1203 O O . TRP A 1 150 ? -0.257 0.758 14.964 1.00 96.12 150 TRP A O 1
ATOM 1213 N N . LEU A 1 151 ? 0.299 2.766 15.782 1.00 96.31 151 LEU A N 1
ATOM 1214 C CA . LEU A 1 151 ? 1.665 2.371 16.166 1.00 96.31 151 LEU A CA 1
ATOM 1215 C C . LEU A 1 151 ? 1.723 1.314 17.283 1.00 96.31 151 LEU A C 1
ATOM 1217 O O . LEU A 1 151 ? 2.757 0.674 17.468 1.00 96.31 151 LEU A O 1
ATOM 1221 N N . SER A 1 152 ? 0.634 1.084 18.010 1.00 93.19 152 SER A N 1
ATOM 1222 C CA . SER A 1 152 ? 0.521 -0.015 18.980 1.00 93.19 152 SER A CA 1
ATOM 1223 C C . SER A 1 152 ? -0.303 -1.202 18.470 1.00 93.19 152 SER A C 1
ATOM 1225 O O . SER A 1 152 ? -0.445 -2.199 19.175 1.00 93.19 152 SER A O 1
ATOM 1227 N N . HIS A 1 153 ? -0.856 -1.105 17.259 1.00 91.31 153 HIS A N 1
ATOM 1228 C CA . HIS A 1 153 ? -1.773 -2.102 16.726 1.00 91.31 153 HIS A CA 1
ATOM 1229 C C . HIS A 1 153 ? -1.025 -3.353 16.249 1.00 91.31 153 HIS A C 1
ATOM 1231 O O . HIS A 1 153 ? -0.068 -3.249 15.485 1.00 91.31 153 HIS A O 1
ATOM 1237 N N . ARG A 1 154 ? -1.486 -4.545 16.661 1.00 88.56 154 ARG A N 1
ATOM 1238 C CA . ARG A 1 154 ? -0.846 -5.835 16.316 1.00 88.56 154 ARG A CA 1
ATOM 1239 C C . ARG A 1 154 ? -0.855 -6.140 14.820 1.00 88.56 154 ARG A C 1
ATOM 1241 O O . ARG A 1 154 ? 0.071 -6.753 14.320 1.00 88.56 154 ARG A O 1
ATOM 1248 N N . LYS A 1 155 ? -1.907 -5.704 14.129 1.00 86.88 155 LYS A N 1
ATOM 1249 C CA . LYS A 1 155 ? -2.103 -5.887 12.682 1.00 86.88 155 LYS A CA 1
ATOM 1250 C C . LYS A 1 155 ? -1.640 -4.679 11.856 1.00 86.88 155 LYS A C 1
ATOM 1252 O O . LYS A 1 155 ? -2.195 -4.392 10.804 1.00 86.88 155 LYS A O 1
ATOM 1257 N N . ARG A 1 156 ? -0.708 -3.874 12.369 1.00 92.12 156 ARG A N 1
ATOM 1258 C CA . ARG A 1 156 ? -0.151 -2.759 11.595 1.00 92.12 156 ARG A CA 1
ATOM 1259 C C . ARG A 1 156 ? 0.704 -3.308 10.446 1.00 92.12 156 ARG A C 1
ATOM 1261 O O . ARG A 1 156 ? 1.544 -4.166 10.691 1.00 92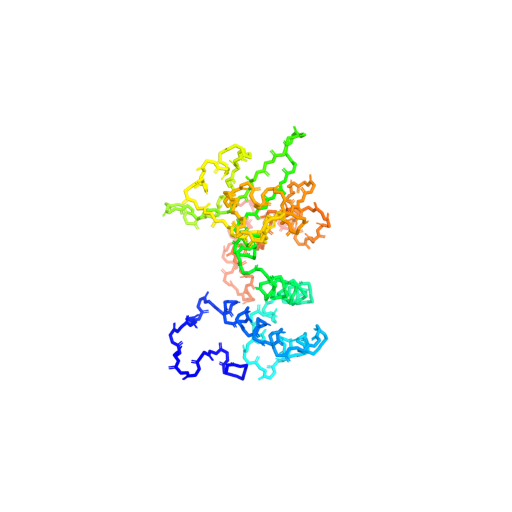.12 156 ARG A O 1
ATOM 1268 N N . ARG A 1 157 ? 0.579 -2.736 9.243 1.00 92.44 157 ARG A N 1
ATOM 1269 C CA . ARG A 1 157 ? 1.463 -3.047 8.105 1.00 92.44 157 ARG A CA 1
ATOM 1270 C C . ARG A 1 157 ? 2.918 -2.701 8.438 1.0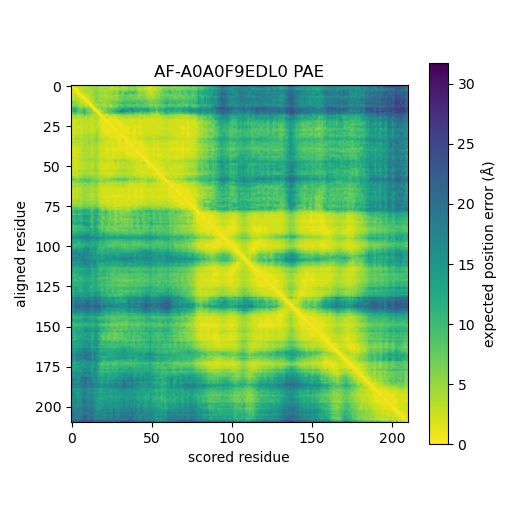0 92.44 157 ARG A C 1
ATOM 1272 O O . ARG A 1 157 ? 3.229 -1.536 8.708 1.00 92.44 157 ARG A O 1
ATOM 1279 N N . GLN A 1 158 ? 3.802 -3.693 8.419 1.00 93.75 158 GLN A N 1
ATOM 1280 C CA . GLN A 1 158 ? 5.217 -3.525 8.744 1.00 93.75 158 GLN A CA 1
ATOM 1281 C C . GLN A 1 158 ? 6.105 -4.502 7.966 1.00 93.75 158 GLN A C 1
ATOM 1283 O O . GLN A 1 158 ? 5.632 -5.570 7.596 1.00 93.75 158 GLN A O 1
ATOM 1288 N N . TYR A 1 159 ? 7.360 -4.114 7.737 1.00 94.19 159 TYR A N 1
ATOM 1289 C CA . TYR A 1 159 ? 8.372 -4.878 7.003 1.00 94.19 159 TYR A CA 1
ATOM 1290 C C . TYR A 1 159 ? 9.747 -4.714 7.664 1.00 94.19 159 TYR A C 1
ATOM 1292 O O . TYR A 1 159 ? 10.023 -3.684 8.288 1.00 94.19 159 TYR A O 1
ATOM 1300 N N . GLU A 1 160 ? 10.619 -5.700 7.498 1.00 93.19 160 GLU A N 1
ATOM 1301 C CA . GLU A 1 160 ? 11.975 -5.712 8.048 1.00 93.19 160 GLU A CA 1
ATOM 1302 C C . GLU A 1 160 ? 12.956 -4.884 7.219 1.00 93.19 160 GLU A C 1
ATOM 1304 O O . GLU A 1 160 ? 13.870 -4.287 7.778 1.00 93.19 160 GLU A O 1
ATOM 1309 N N . GLU A 1 161 ? 12.755 -4.769 5.907 1.00 91.12 161 GLU A N 1
ATOM 1310 C CA . GLU A 1 161 ? 13.665 -4.018 5.040 1.00 91.12 161 GLU A CA 1
ATOM 1311 C C . GLU A 1 161 ? 12.927 -3.308 3.900 1.00 91.12 161 GLU A C 1
ATOM 1313 O O . GLU A 1 161 ? 11.823 -3.684 3.512 1.00 91.12 161 GLU A O 1
ATOM 1318 N N . VAL A 1 162 ? 13.535 -2.246 3.365 1.00 92.31 162 VAL A N 1
ATOM 1319 C CA . VAL A 1 162 ? 13.110 -1.611 2.113 1.00 92.31 162 VAL A CA 1
ATOM 1320 C C . VAL A 1 162 ? 14.080 -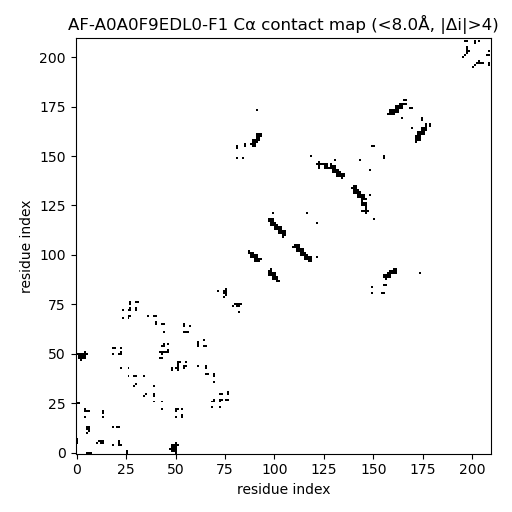2.029 1.022 1.00 92.31 162 VAL A C 1
ATOM 1322 O O . VAL A 1 162 ? 15.266 -1.719 1.106 1.00 92.31 162 VAL A O 1
ATOM 1325 N N . ILE A 1 163 ? 13.569 -2.681 -0.017 1.00 92.50 163 ILE A N 1
ATOM 1326 C CA . ILE A 1 163 ? 14.383 -3.202 -1.116 1.00 92.50 163 ILE A CA 1
ATOM 1327 C C . ILE A 1 163 ? 13.932 -2.625 -2.456 1.00 92.50 163 ILE A C 1
ATOM 1329 O O . ILE A 1 163 ? 12.806 -2.150 -2.612 1.00 92.50 163 ILE A O 1
ATOM 1333 N N . PHE A 1 164 ? 14.804 -2.718 -3.453 1.00 91.50 164 PHE A N 1
ATOM 1334 C CA . PHE A 1 164 ? 14.435 -2.534 -4.850 1.00 91.50 164 PHE A CA 1
ATOM 1335 C C . PHE A 1 164 ? 14.744 -3.828 -5.598 1.00 91.50 164 PHE A C 1
ATOM 1337 O O . PHE A 1 164 ? 15.888 -4.073 -5.976 1.00 91.50 164 PHE A O 1
ATOM 1344 N N . SER A 1 165 ? 13.725 -4.673 -5.758 1.00 90.50 165 SER A N 1
ATOM 1345 C CA . SER A 1 165 ? 13.862 -5.999 -6.362 1.00 90.50 165 SER A CA 1
ATOM 1346 C C . SER A 1 165 ? 12.883 -6.134 -7.529 1.00 90.50 165 SER A C 1
ATOM 1348 O O . SER A 1 165 ? 11.726 -6.501 -7.322 1.00 90.50 165 SER A O 1
ATOM 1350 N N . PRO A 1 166 ? 13.294 -5.768 -8.755 1.00 88.62 166 PRO A N 1
ATOM 1351 C CA . PRO A 1 166 ? 12.439 -5.893 -9.926 1.00 88.62 166 PRO A CA 1
ATOM 1352 C C . PRO A 1 166 ? 11.908 -7.313 -10.113 1.00 88.62 166 PRO A C 1
ATOM 1354 O O . PRO A 1 166 ? 12.663 -8.270 -9.953 1.00 88.62 166 PRO A O 1
ATOM 1357 N N . GLU A 1 167 ? 10.619 -7.431 -10.440 1.00 81.44 167 GLU A N 1
ATOM 1358 C CA . GLU A 1 167 ? 9.929 -8.694 -10.767 1.00 81.44 167 GLU A CA 1
ATOM 1359 C C . GLU A 1 167 ? 9.936 -9.770 -9.669 1.00 81.44 167 GLU A C 1
ATOM 1361 O O . GLU A 1 167 ? 9.551 -10.911 -9.913 1.00 81.44 167 GLU A O 1
ATOM 1366 N N . LYS A 1 168 ? 10.336 -9.425 -8.442 1.00 79.12 168 LYS A N 1
ATOM 1367 C CA . LYS A 1 168 ? 10.389 -10.358 -7.314 1.00 79.12 168 LYS A CA 1
ATOM 1368 C C . LYS A 1 168 ? 9.540 -9.844 -6.164 1.00 79.12 168 LYS A C 1
ATOM 1370 O O . LYS A 1 168 ? 9.705 -8.701 -5.739 1.00 79.12 168 LYS A O 1
ATOM 1375 N N . ASP A 1 169 ? 8.681 -10.704 -5.632 1.00 77.50 169 ASP A N 1
ATOM 1376 C CA . ASP A 1 169 ? 8.119 -10.493 -4.300 1.00 77.50 169 ASP A CA 1
ATOM 1377 C C . ASP A 1 169 ? 9.075 -11.131 -3.288 1.00 77.50 169 ASP A C 1
ATOM 1379 O O . ASP A 1 169 ? 9.563 -12.243 -3.503 1.00 77.50 169 ASP A O 1
ATOM 1383 N N . VAL A 1 170 ? 9.428 -10.385 -2.248 1.00 82.50 170 VAL A N 1
ATOM 1384 C CA . VAL A 1 170 ? 10.344 -10.847 -1.202 1.00 82.50 170 VAL A CA 1
ATOM 1385 C C . VAL A 1 170 ? 9.620 -10.673 0.113 1.00 82.50 170 VAL A C 1
ATOM 1387 O O . VAL A 1 170 ? 9.241 -9.554 0.468 1.00 82.50 170 VAL A O 1
ATOM 1390 N N . ASP A 1 171 ? 9.442 -11.784 0.816 1.00 81.19 171 ASP A N 1
ATOM 1391 C CA . ASP A 1 171 ? 8.742 -11.805 2.093 1.00 81.19 171 ASP A CA 1
ATOM 1392 C C . ASP A 1 171 ? 9.400 -10.856 3.099 1.00 81.19 171 ASP A C 1
ATOM 1394 O O . ASP A 1 171 ? 10.608 -10.604 3.067 1.00 81.19 171 ASP A O 1
ATOM 1398 N N . ASP A 1 172 ? 8.568 -10.282 3.967 1.00 86.25 172 ASP A N 1
ATOM 1399 C CA . ASP A 1 172 ? 8.950 -9.312 4.997 1.00 86.25 172 ASP A CA 1
ATOM 1400 C C . ASP A 1 172 ? 9.698 -8.066 4.485 1.00 86.25 172 ASP A C 1
ATOM 1402 O O . ASP A 1 172 ? 10.198 -7.272 5.282 1.00 86.25 172 ASP A O 1
ATOM 1406 N N . CYS A 1 173 ? 9.721 -7.820 3.172 1.00 88.88 173 CYS A N 1
ATOM 1407 C CA . CYS A 1 173 ? 10.391 -6.674 2.570 1.00 88.88 173 CYS A CA 1
ATOM 1408 C C . CYS A 1 173 ? 9.394 -5.739 1.882 1.00 88.88 173 CYS A C 1
ATOM 1410 O O . CYS A 1 173 ? 8.526 -6.147 1.113 1.00 88.88 173 CYS A O 1
ATOM 1412 N N . TYR A 1 174 ? 9.558 -4.436 2.092 1.00 91.19 174 TYR A N 1
ATOM 1413 C CA . TYR A 1 174 ? 8.852 -3.433 1.310 1.00 91.19 174 TYR A CA 1
ATOM 1414 C C . TYR A 1 174 ? 9.576 -3.225 -0.023 1.00 91.19 174 TYR A C 1
ATOM 1416 O O . TYR A 1 174 ? 10.591 -2.524 -0.090 1.00 91.19 174 TYR A O 1
ATOM 1424 N N . ASN A 1 175 ? 9.062 -3.836 -1.091 1.00 90.25 175 ASN A N 1
ATOM 1425 C CA . ASN A 1 175 ? 9.620 -3.676 -2.430 1.00 90.25 175 ASN A CA 1
ATOM 1426 C C . ASN A 1 175 ? 9.175 -2.354 -3.079 1.00 90.25 175 ASN A C 1
ATOM 1428 O O . ASN A 1 175 ? 7.989 -2.103 -3.293 1.00 90.25 175 ASN A O 1
ATOM 1432 N N . MET A 1 176 ? 10.145 -1.513 -3.431 1.00 89.81 176 MET A N 1
ATOM 1433 C CA . MET A 1 176 ? 9.918 -0.234 -4.107 1.00 89.81 176 MET A CA 1
ATOM 1434 C C . MET A 1 176 ? 9.670 -0.368 -5.613 1.00 89.81 176 MET A C 1
ATOM 1436 O O . MET A 1 176 ? 9.275 0.609 -6.249 1.00 89.81 176 MET A O 1
ATOM 1440 N N . TRP A 1 177 ? 9.921 -1.532 -6.213 1.00 86.12 177 TRP A N 1
ATOM 1441 C CA . TRP A 1 177 ? 9.647 -1.736 -7.631 1.00 86.12 177 TRP A CA 1
ATOM 1442 C C . TRP A 1 177 ? 8.140 -1.891 -7.874 1.00 86.12 177 TRP A C 1
ATOM 1444 O O . TRP A 1 177 ? 7.499 -2.763 -7.299 1.00 86.12 177 TRP A O 1
ATOM 1454 N N . GLN A 1 178 ? 7.579 -1.036 -8.733 1.00 77.25 178 GLN A N 1
ATOM 1455 C CA . GLN A 1 178 ? 6.137 -0.968 -9.022 1.00 77.25 178 GLN A CA 1
ATOM 1456 C C . GLN A 1 178 ? 5.793 -1.417 -10.454 1.00 77.25 178 GLN A C 1
ATOM 1458 O O . GLN A 1 178 ? 4.712 -1.114 -10.956 1.00 77.25 178 GLN A O 1
ATOM 1463 N N . GLY A 1 179 ? 6.711 -2.114 -11.128 1.00 82.75 179 GLY A N 1
ATOM 1464 C CA . GLY A 1 179 ? 6.596 -2.431 -12.550 1.00 82.75 179 GLY A CA 1
ATOM 1465 C C . GLY A 1 179 ? 7.319 -1.434 -13.457 1.00 82.75 179 GLY A C 1
ATOM 1466 O O . GLY A 1 179 ? 7.945 -0.471 -13.005 1.00 82.75 179 GLY A O 1
ATOM 1467 N N . TYR A 1 180 ? 7.240 -1.683 -14.763 1.00 81.81 180 TYR A N 1
ATOM 1468 C CA . TYR A 1 180 ? 7.725 -0.755 -15.780 1.00 81.81 180 TYR A CA 1
ATOM 1469 C C . TYR A 1 180 ? 6.800 0.461 -15.902 1.00 81.81 180 TYR A C 1
ATOM 1471 O O . TYR A 1 180 ? 5.586 0.356 -15.755 1.00 81.81 180 TYR A O 1
ATOM 1479 N N . ALA A 1 181 ? 7.375 1.621 -16.232 1.00 78.12 181 ALA A N 1
ATOM 1480 C CA . ALA A 1 181 ? 6.594 2.829 -16.512 1.00 78.12 181 ALA A CA 1
ATOM 1481 C C . ALA A 1 181 ? 5.742 2.707 -17.790 1.00 78.12 181 ALA A C 1
ATOM 1483 O O . ALA A 1 181 ? 4.771 3.442 -17.954 1.00 78.12 181 ALA A O 1
ATOM 1484 N N . PHE A 1 182 ? 6.114 1.790 -18.688 1.00 78.50 182 PHE A N 1
ATOM 1485 C CA . PHE A 1 182 ? 5.431 1.521 -19.947 1.00 78.50 182 PHE A CA 1
ATOM 1486 C C . PHE A 1 182 ? 5.393 0.018 -20.207 1.00 78.50 182 PHE A C 1
ATOM 1488 O O . PHE A 1 182 ? 6.377 -0.679 -19.964 1.00 78.50 182 PHE A O 1
ATOM 1495 N N . GLU A 1 183 ? 4.278 -0.464 -20.745 1.00 80.31 183 GLU A N 1
ATOM 1496 C CA . GLU A 1 183 ? 4.161 -1.839 -21.223 1.00 80.31 183 GLU A CA 1
ATOM 1497 C C . GLU A 1 183 ? 4.775 -1.979 -22.619 1.00 80.31 183 GLU A C 1
ATOM 1499 O O . GLU A 1 183 ? 4.572 -1.133 -23.498 1.00 80.31 183 GLU A O 1
ATOM 1504 N N . GLY A 1 184 ? 5.519 -3.066 -22.829 1.00 82.44 184 GLY A N 1
ATOM 1505 C CA . GLY A 1 184 ? 6.052 -3.415 -24.139 1.00 82.44 184 GLY A CA 1
ATOM 1506 C C . GLY A 1 184 ? 4.919 -3.763 -25.101 1.00 82.44 184 GLY A C 1
ATOM 1507 O O . GLY A 1 184 ? 4.135 -4.671 -24.838 1.00 82.44 184 GLY A O 1
ATOM 1508 N N . LYS A 1 185 ? 4.838 -3.051 -26.228 1.00 84.44 185 LYS A N 1
ATOM 1509 C CA . LYS A 1 185 ? 3.873 -3.344 -27.293 1.00 84.44 185 LYS A CA 1
ATOM 1510 C C . LYS A 1 185 ? 4.583 -4.020 -28.466 1.00 84.44 185 LYS A C 1
ATOM 1512 O O . LYS A 1 185 ? 5.594 -3.484 -28.926 1.00 84.44 185 LYS A O 1
ATOM 1517 N N . PRO A 1 186 ? 4.071 -5.153 -28.978 1.00 84.38 186 PRO A N 1
ATOM 1518 C CA . PRO A 1 186 ? 4.617 -5.759 -30.185 1.00 84.38 186 PRO A C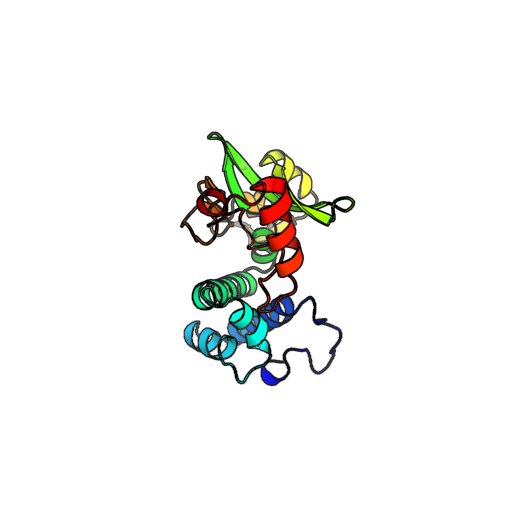A 1
ATOM 1519 C C . PRO A 1 186 ? 4.414 -4.824 -31.386 1.00 84.38 186 PRO A C 1
ATOM 1521 O O . PRO A 1 186 ? 3.400 -4.131 -31.483 1.00 84.38 186 PRO A O 1
ATOM 1524 N N . GLY A 1 187 ? 5.378 -4.807 -32.306 1.00 88.69 187 GLY A N 1
ATOM 1525 C CA . GLY A 1 187 ? 5.336 -3.989 -33.521 1.00 88.69 187 GLY A CA 1
ATOM 1526 C C . GLY A 1 187 ? 6.692 -3.384 -33.866 1.00 88.69 187 GLY A C 1
ATOM 1527 O O . GLY A 1 187 ? 7.682 -3.632 -33.190 1.00 88.69 187 GLY A O 1
ATOM 1528 N N . ASN A 1 188 ? 6.728 -2.557 -34.906 1.00 92.62 188 ASN A N 1
ATOM 1529 C CA . ASN A 1 188 ? 7.947 -1.999 -35.499 1.00 92.62 188 ASN A CA 1
ATOM 1530 C C . ASN A 1 188 ? 8.280 -0.565 -35.052 1.00 92.62 188 ASN A C 1
ATOM 1532 O O . ASN A 1 188 ? 9.252 0.023 -35.515 1.00 92.62 188 ASN A O 1
ATOM 1536 N N . ALA A 1 189 ? 7.512 0.019 -34.129 1.00 88.75 189 ALA A N 1
ATOM 1537 C CA . ALA A 1 189 ? 7.719 1.404 -33.687 1.00 88.75 189 ALA A CA 1
ATOM 1538 C C . ALA A 1 189 ? 9.119 1.668 -33.088 1.00 88.75 189 ALA A C 1
ATOM 1540 O O . ALA A 1 189 ? 9.566 2.811 -33.032 1.00 88.75 189 ALA A O 1
ATOM 1541 N N . HIS A 1 190 ? 9.815 0.616 -32.650 1.00 90.25 190 HIS A N 1
ATOM 1542 C CA . HIS A 1 190 ? 11.162 0.680 -32.089 1.00 90.25 190 HIS A CA 1
ATOM 1543 C C . HIS A 1 190 ? 12.280 0.523 -33.142 1.00 90.25 190 HIS A C 1
ATOM 1545 O O . HIS A 1 190 ? 13.447 0.726 -32.811 1.00 90.25 190 HIS A O 1
ATOM 1551 N N . GLU A 1 191 ? 11.961 0.211 -34.405 1.00 93.88 191 GLU A N 1
ATOM 1552 C CA . GLU A 1 191 ? 12.957 -0.041 -35.462 1.00 93.88 191 GLU A CA 1
ATOM 1553 C C . GLU A 1 191 ? 13.841 1.180 -35.742 1.00 93.88 191 GLU A C 1
ATOM 1555 O O . GLU A 1 191 ? 15.055 1.041 -35.857 1.00 93.88 191 GLU A O 1
ATOM 1560 N N . LEU A 1 192 ? 13.272 2.392 -35.765 1.00 94.88 192 LEU A N 1
ATOM 1561 C CA . LEU A 1 192 ? 14.048 3.627 -35.958 1.00 94.88 192 LEU A CA 1
ATOM 1562 C C . LEU A 1 192 ? 15.046 3.871 -34.818 1.00 94.88 192 LEU A C 1
ATOM 1564 O O . LEU A 1 192 ? 16.146 4.379 -35.039 1.00 94.88 192 LEU A O 1
ATOM 1568 N N . PHE A 1 193 ? 14.678 3.498 -33.589 1.00 93.94 193 PHE A N 1
ATOM 1569 C CA . PHE A 1 193 ? 15.589 3.569 -32.450 1.00 93.94 193 PHE A CA 1
ATOM 1570 C C . PHE A 1 193 ? 16.721 2.548 -32.603 1.00 93.94 193 PHE A C 1
ATOM 1572 O O . PHE A 1 193 ? 17.889 2.902 -32.454 1.00 93.94 193 PHE A O 1
ATOM 1579 N N . LEU A 1 194 ? 16.394 1.310 -32.977 1.00 93.94 194 LEU A N 1
ATOM 1580 C CA . LEU A 1 194 ? 17.379 0.264 -33.246 1.00 93.94 194 LEU A CA 1
ATOM 1581 C C . LEU A 1 194 ? 18.348 0.641 -34.382 1.00 93.94 194 LEU A C 1
ATOM 1583 O O . LEU A 1 194 ? 19.552 0.424 -34.251 1.00 93.94 194 LEU A O 1
ATOM 1587 N N . GLU A 1 195 ? 17.857 1.261 -35.457 1.00 95.69 195 GLU A N 1
ATOM 1588 C CA . GLU A 1 195 ? 18.679 1.772 -36.560 1.00 95.69 195 GLU A CA 1
ATOM 1589 C C . GLU A 1 195 ? 19.615 2.897 -36.096 1.00 95.69 195 GLU A C 1
ATOM 1591 O O . GLU A 1 195 ? 20.789 2.934 -36.480 1.00 95.69 195 GLU A O 1
ATOM 1596 N N . HIS A 1 196 ? 19.126 3.795 -35.234 1.00 95.44 196 HIS A N 1
ATOM 1597 C CA . HIS A 1 196 ? 19.949 4.842 -34.637 1.00 95.44 196 HIS A CA 1
ATOM 1598 C C . HIS A 1 196 ? 21.076 4.257 -33.780 1.00 95.44 196 HIS A C 1
ATOM 1600 O O . HIS A 1 196 ? 22.221 4.687 -33.934 1.00 95.44 196 HIS A O 1
ATOM 1606 N N . VAL A 1 197 ? 20.773 3.273 -32.924 1.00 96.31 197 VAL A N 1
ATOM 1607 C CA . VAL A 1 197 ? 21.770 2.559 -32.108 1.00 96.31 197 VAL A CA 1
ATOM 1608 C C . VAL A 1 197 ? 22.820 1.922 -33.016 1.00 96.31 197 VAL A C 1
ATOM 1610 O O . VAL A 1 197 ? 24.008 2.201 -32.866 1.00 96.31 197 VAL A O 1
ATOM 1613 N N . ARG A 1 198 ? 22.388 1.163 -34.027 1.00 95.44 198 ARG A N 1
ATOM 1614 C CA . ARG A 1 198 ? 23.277 0.502 -34.989 1.00 95.44 198 ARG A CA 1
ATOM 1615 C C . ARG A 1 198 ? 24.221 1.486 -35.680 1.00 95.44 198 ARG A C 1
ATOM 1617 O O . ARG A 1 198 ? 25.429 1.269 -35.705 1.00 95.44 198 ARG A O 1
ATOM 1624 N N . ARG A 1 199 ? 23.687 2.565 -36.261 1.00 96.12 199 ARG A N 1
ATOM 1625 C CA . ARG A 1 199 ? 24.482 3.497 -37.079 1.00 96.12 199 ARG A CA 1
ATOM 1626 C C . ARG A 1 199 ? 25.341 4.451 -36.262 1.00 96.12 199 ARG A C 1
ATOM 1628 O O . ARG A 1 199 ? 26.456 4.734 -36.677 1.00 96.12 199 ARG A O 1
ATOM 1635 N N . ASN A 1 200 ? 24.822 4.972 -35.152 1.00 96.31 200 ASN A N 1
ATOM 1636 C CA . ASN A 1 200 ? 25.463 6.081 -34.439 1.00 96.31 200 ASN A CA 1
ATOM 1637 C C . ASN A 1 200 ? 26.186 5.635 -33.170 1.00 96.31 200 ASN A C 1
ATOM 1639 O O . ASN A 1 200 ? 27.220 6.205 -32.845 1.00 96.31 200 ASN A O 1
ATOM 1643 N N . ILE A 1 201 ? 25.662 4.634 -32.456 1.00 94.88 201 ILE A N 1
ATOM 1644 C CA . ILE A 1 201 ? 26.289 4.135 -31.224 1.00 94.88 201 ILE A CA 1
ATOM 1645 C C . ILE A 1 201 ? 27.295 3.040 -31.572 1.00 94.88 201 ILE A C 1
ATOM 1647 O O . ILE A 1 201 ? 28.462 3.134 -31.206 1.00 94.88 201 ILE A O 1
ATOM 1651 N N . CYS A 1 202 ? 26.869 2.042 -32.345 1.00 96.44 202 CYS A N 1
ATOM 1652 C CA . CYS A 1 202 ? 27.723 0.930 -32.765 1.00 96.44 202 CYS A CA 1
ATOM 1653 C C . CYS A 1 202 ? 28.561 1.256 -34.012 1.00 96.44 202 CYS A C 1
ATOM 1655 O O . CYS A 1 202 ? 29.352 0.429 -34.441 1.00 96.44 202 CYS A O 1
ATOM 1657 N N . SER A 1 203 ? 28.404 2.443 -34.615 1.00 94.44 203 SER A N 1
ATOM 1658 C CA . SER A 1 203 ? 29.127 2.860 -35.834 1.00 94.44 203 SER A CA 1
ATOM 1659 C C . SER A 1 203 ? 29.014 1.879 -37.016 1.00 94.44 203 SER A C 1
ATOM 1661 O O . SER A 1 203 ? 29.890 1.830 -37.876 1.00 94.44 203 SER A O 1
ATOM 1663 N N . GLY A 1 204 ? 27.934 1.094 -37.076 1.00 91.50 204 GLY A N 1
ATOM 1664 C CA . GLY A 1 204 ? 27.735 0.048 -38.081 1.00 91.50 204 GLY A CA 1
ATOM 1665 C C . GLY A 1 204 ? 28.526 -1.245 -37.845 1.00 91.50 204 GLY A C 1
ATOM 1666 O O . GLY A 1 204 ? 28.529 -2.097 -38.729 1.00 91.50 204 GLY A O 1
ATOM 1667 N N . ASP A 1 205 ? 29.183 -1.398 -36.694 1.00 94.81 205 ASP A N 1
ATOM 1668 C CA . ASP A 1 205 ? 29.850 -2.637 -36.296 1.00 94.81 205 ASP A CA 1
ATOM 1669 C C . ASP A 1 205 ? 28.818 -3.678 -35.825 1.00 94.81 205 ASP A C 1
ATOM 1671 O O . ASP A 1 205 ? 28.177 -3.533 -34.778 1.00 94.81 205 ASP A O 1
ATOM 1675 N N . GLU A 1 206 ? 28.647 -4.734 -36.622 1.00 93.06 206 GLU A N 1
ATOM 1676 C CA . GLU A 1 206 ? 27.682 -5.807 -36.359 1.00 93.06 206 GLU A CA 1
ATOM 1677 C C . GLU A 1 206 ? 28.073 -6.721 -35.203 1.00 93.06 206 GLU A C 1
ATOM 1679 O O . GLU A 1 206 ? 27.205 -7.410 -34.670 1.00 93.06 206 GLU A O 1
ATOM 1684 N N . ASP A 1 207 ? 29.350 -6.779 -34.831 1.00 92.69 207 ASP A N 1
ATOM 1685 C CA . ASP A 1 207 ? 29.794 -7.636 -33.734 1.00 92.69 207 ASP A CA 1
ATOM 1686 C C . ASP A 1 207 ? 29.521 -6.977 -32.377 1.00 92.69 207 ASP A C 1
ATOM 1688 O O . ASP A 1 207 ? 29.322 -7.676 -31.386 1.00 92.69 207 ASP A O 1
ATOM 1692 N N . ILE A 1 208 ? 29.423 -5.644 -32.346 1.00 90.62 208 ILE A N 1
ATOM 1693 C CA . ILE A 1 208 ? 29.032 -4.866 -31.159 1.00 90.62 208 ILE A CA 1
ATOM 1694 C C . ILE A 1 208 ? 27.506 -4.721 -31.048 1.00 90.62 208 ILE A C 1
ATOM 1696 O O . ILE A 1 208 ? 26.978 -4.596 -29.947 1.00 90.62 208 ILE A O 1
ATOM 1700 N N . TYR A 1 209 ? 26.791 -4.686 -32.176 1.00 91.00 209 TYR A N 1
ATOM 1701 C CA . TYR A 1 209 ? 25.349 -4.410 -32.202 1.00 91.00 209 TYR A CA 1
ATOM 1702 C C . TYR A 1 209 ? 24.458 -5.591 -31.772 1.00 91.00 209 TYR A C 1
ATOM 1704 O O . TYR A 1 209 ? 23.307 -5.368 -31.393 1.00 91.00 209 TYR A O 1
ATOM 1712 N N . LYS A 1 210 ? 24.958 -6.825 -31.873 1.00 78.69 210 LYS A N 1
ATOM 1713 C CA . LYS A 1 210 ? 24.196 -8.053 -31.594 1.00 78.69 210 LYS A CA 1
ATOM 1714 C C . LYS A 1 210 ? 23.900 -8.278 -30.115 1.00 78.69 210 LYS A C 1
ATOM 1716 O O . LYS A 1 210 ? 24.781 -8.005 -29.274 1.00 78.69 210 LYS A O 1
#